Protein AF-A0A3C0JJP0-F1 (afdb_monomer_lite)

Sequence (192 aa):
MSGFEDTEGITHISNHRFAVVEERKRQVVFISITSHTRQIKRGSQESYTLPLGGEKNKGLEGVAWSQQYGLLIAKEDEPEQLYQLSNEQSAKEQASSLLSYAKKRKSLEDVAGLHSLGNGNTLFLSEASRTLLELSKEGQVLSKKLFEWRISEPFKGYDYIEQPEGVTLSADNRLYIVSEPNQLLIFNKPQS

Structure (mmCIF, N/CA/C/O backbone):
data_AF-A0A3C0JJP0-F1
#
_entry.id   AF-A0A3C0JJP0-F1
#
loop_
_atom_site.group_PDB
_atom_site.id
_atom_site.type_symbol
_atom_site.label_atom_id
_atom_site.label_alt_id
_atom_site.label_comp_id
_atom_site.label_asym_id
_atom_site.label_entity_id
_atom_site.label_seq_id
_atom_site.pdbx_PDB_ins_code
_atom_site.Cartn_x
_atom_site.Cartn_y
_atom_site.Cartn_z
_atom_site.occupancy
_atom_site.B_iso_or_equiv
_atom_site.auth_seq_id
_atom_site.auth_comp_id
_atom_site.auth_asym_id
_atom_site.auth_atom_id
_atom_site.pdbx_PDB_model_num
ATOM 1 N N . MET A 1 1 ? -18.346 -5.461 1.834 1.00 89.50 1 MET A N 1
ATOM 2 C CA . MET A 1 1 ? -18.354 -4.437 2.912 1.00 89.50 1 MET A CA 1
ATOM 3 C C . MET A 1 1 ? -19.610 -3.585 2.755 1.00 89.50 1 MET A C 1
ATOM 5 O O . MET A 1 1 ? -20.204 -3.643 1.688 1.00 89.50 1 MET A O 1
ATOM 9 N N . SER A 1 2 ? -20.079 -2.865 3.780 1.00 94.38 2 SER A N 1
ATOM 10 C CA . SER A 1 2 ? -21.282 -2.017 3.651 1.00 94.38 2 SER A CA 1
ATOM 11 C C . SER A 1 2 ? -21.140 -0.682 4.377 1.00 94.38 2 SER A C 1
ATOM 13 O O . SER A 1 2 ? -20.735 -0.661 5.545 1.00 94.38 2 SER A O 1
ATOM 15 N N . GLY A 1 3 ? -21.542 0.398 3.703 1.00 94.00 3 GLY A N 1
ATOM 16 C CA . GLY A 1 3 ? -21.487 1.772 4.212 1.00 94.00 3 GLY A CA 1
ATOM 17 C C . GLY A 1 3 ? -20.118 2.446 4.091 1.00 94.00 3 GLY A C 1
ATOM 18 O O . GLY A 1 3 ? -19.967 3.543 4.612 1.00 94.00 3 GLY A O 1
ATOM 19 N N . PHE A 1 4 ? -19.143 1.778 3.465 1.00 95.00 4 PHE A N 1
ATOM 20 C CA . PHE A 1 4 ? -17.885 2.389 3.031 1.00 95.00 4 PHE A CA 1
ATOM 21 C C . PHE A 1 4 ? -18.125 3.193 1.751 1.00 95.00 4 PHE A C 1
ATOM 23 O O . PHE A 1 4 ? -19.078 2.906 1.024 1.00 95.00 4 PHE A O 1
ATOM 30 N N . GLU A 1 5 ? -17.268 4.169 1.494 1.00 92.38 5 GLU A N 1
ATOM 31 C CA . GLU A 1 5 ? -17.341 5.067 0.343 1.00 92.38 5 GLU A CA 1
ATOM 32 C C . GLU A 1 5 ? -15.952 5.205 -0.279 1.00 92.38 5 GLU A C 1
ATOM 34 O O . GLU A 1 5 ? -15.019 5.517 0.456 1.00 92.38 5 GLU A O 1
ATOM 39 N N . ASP A 1 6 ? -15.843 4.974 -1.591 1.00 91.88 6 ASP A N 1
ATOM 40 C CA . ASP A 1 6 ? -14.610 5.156 -2.380 1.00 91.88 6 ASP A CA 1
ATOM 41 C C . ASP A 1 6 ? -13.381 4.506 -1.729 1.00 91.88 6 ASP A C 1
ATOM 43 O O . ASP A 1 6 ? -12.490 5.169 -1.201 1.00 91.88 6 ASP A O 1
ATOM 47 N N . THR A 1 7 ? -13.412 3.178 -1.603 1.00 94.12 7 THR A N 1
ATOM 48 C CA . THR A 1 7 ? -12.314 2.441 -0.971 1.00 94.12 7 THR A CA 1
ATOM 49 C C . THR A 1 7 ? -11.288 2.005 -2.000 1.00 94.12 7 THR A C 1
ATOM 51 O O . THR A 1 7 ? -11.602 1.104 -2.773 1.00 94.12 7 THR A O 1
ATOM 54 N N . GLU A 1 8 ? -10.069 2.530 -1.893 1.00 91.38 8 GLU A N 1
ATOM 55 C CA . GLU A 1 8 ? -8.987 2.259 -2.853 1.00 91.38 8 GLU A CA 1
ATOM 56 C C . GLU A 1 8 ? -7.967 1.249 -2.307 1.00 91.38 8 GLU A C 1
ATOM 58 O O . GLU A 1 8 ? -7.802 0.140 -2.810 1.00 91.38 8 GLU A O 1
ATOM 63 N N . GLY A 1 9 ? -7.322 1.577 -1.187 1.00 93.25 9 GLY A N 1
ATOM 64 C CA . GLY A 1 9 ? -6.243 0.773 -0.615 1.00 93.25 9 GLY A CA 1
ATOM 65 C C . GLY A 1 9 ? -6.631 -0.034 0.627 1.00 93.25 9 GLY A C 1
ATOM 66 O O . GLY A 1 9 ? -7.386 0.424 1.489 1.00 93.25 9 GLY A O 1
ATOM 67 N N . ILE A 1 10 ? -6.018 -1.213 0.786 1.00 96.50 10 ILE A N 1
ATOM 68 C CA . ILE A 1 10 ? -6.048 -2.024 2.014 1.00 96.50 10 ILE A CA 1
ATOM 69 C C . ILE A 1 10 ? -4.647 -2.534 2.377 1.00 96.50 10 ILE A C 1
ATOM 71 O O . ILE A 1 10 ? -3.916 -3.030 1.527 1.00 96.50 10 ILE A O 1
ATOM 75 N N . THR A 1 11 ? -4.288 -2.494 3.663 1.00 96.62 11 THR A N 1
ATOM 76 C CA . THR A 1 11 ? -3.061 -3.121 4.180 1.00 96.62 11 THR A CA 1
ATOM 77 C C . THR A 1 11 ? -3.336 -3.968 5.414 1.00 96.62 11 THR A C 1
ATOM 79 O O . THR A 1 11 ? -4.155 -3.623 6.270 1.00 96.62 11 THR A O 1
ATOM 82 N N . HIS A 1 12 ? -2.607 -5.076 5.542 1.00 96.12 12 HIS A N 1
ATOM 83 C CA . HIS A 1 12 ? -2.530 -5.840 6.786 1.00 96.12 12 HIS A CA 1
ATOM 84 C C . HIS A 1 12 ? -1.620 -5.122 7.784 1.00 96.12 12 HIS A C 1
ATOM 86 O O . HIS A 1 12 ? -0.575 -4.613 7.392 1.00 96.12 12 HIS A O 1
ATOM 92 N N . ILE A 1 13 ? -2.023 -5.072 9.055 1.00 94.50 13 ILE A N 1
ATOM 93 C CA . ILE A 1 13 ? -1.236 -4.468 10.141 1.00 94.50 13 ILE A CA 1
ATOM 94 C C . ILE A 1 13 ? -0.624 -5.579 10.994 1.00 94.50 13 ILE A C 1
ATOM 96 O O . ILE A 1 13 ? 0.592 -5.721 11.104 1.00 94.50 13 ILE A O 1
ATOM 100 N N . SER A 1 14 ? -1.482 -6.376 11.630 1.00 93.81 14 SER A N 1
ATOM 101 C CA . SER A 1 14 ? -1.089 -7.522 12.451 1.00 93.81 14 SER A CA 1
ATOM 102 C C . SER A 1 14 ? -2.304 -8.394 12.755 1.00 93.81 14 SER A C 1
ATOM 104 O O . SER A 1 14 ? -3.427 -7.897 12.814 1.00 93.81 14 SER A O 1
ATOM 106 N N . ASN A 1 15 ? -2.102 -9.695 12.987 1.00 95.19 15 ASN A N 1
ATOM 107 C CA . ASN A 1 15 ? -3.176 -10.635 13.335 1.00 95.19 15 ASN A CA 1
ATOM 108 C C . ASN A 1 15 ? -4.377 -10.521 12.374 1.00 95.19 15 ASN A C 1
ATOM 110 O O . ASN A 1 15 ? -4.233 -10.719 11.171 1.00 95.19 15 ASN A O 1
ATOM 114 N N . HIS A 1 16 ? -5.548 -10.170 12.902 1.00 96.88 16 HIS A N 1
ATOM 115 C CA . HIS A 1 16 ? -6.785 -9.961 12.156 1.00 96.88 16 HIS A CA 1
ATOM 116 C C . HIS A 1 16 ? -7.031 -8.496 11.783 1.00 96.88 16 HIS A C 1
ATOM 118 O O . HIS A 1 16 ? -8.109 -8.188 11.293 1.00 96.88 16 HIS A O 1
ATOM 124 N N . ARG A 1 17 ? -6.088 -7.585 12.043 1.00 95.81 17 ARG A N 1
ATOM 125 C CA . ARG A 1 17 ? -6.265 -6.137 11.906 1.00 95.81 17 ARG A CA 1
ATOM 126 C C . ARG A 1 17 ? -5.715 -5.628 10.575 1.00 95.81 17 ARG A C 1
ATOM 128 O O . ARG A 1 17 ? -4.593 -5.956 10.184 1.00 95.81 17 ARG A O 1
ATOM 135 N N . PHE A 1 18 ? -6.519 -4.808 9.910 1.00 97.31 18 PHE A N 1
ATOM 136 C CA . PHE A 1 18 ? -6.234 -4.196 8.615 1.00 97.31 18 PHE A CA 1
ATOM 137 C C . PHE A 1 18 ? -6.608 -2.712 8.652 1.00 97.31 18 PHE A C 1
ATOM 139 O O . PHE A 1 18 ? -7.451 -2.304 9.454 1.00 97.31 18 PHE A O 1
ATOM 146 N N . ALA A 1 19 ? -6.015 -1.930 7.758 1.00 95.81 19 ALA A N 1
ATOM 147 C CA . ALA A 1 19 ? -6.419 -0.559 7.464 1.00 95.81 19 ALA A CA 1
ATOM 148 C C . ALA A 1 19 ? -6.919 -0.472 6.022 1.00 95.81 19 ALA A C 1
ATOM 150 O O . ALA A 1 19 ? -6.308 -1.059 5.133 1.00 95.81 19 ALA A O 1
ATOM 151 N N . VAL A 1 20 ? -8.009 0.260 5.816 1.00 96.06 20 VAL A N 1
ATOM 152 C CA . VAL A 1 20 ? -8.594 0.583 4.509 1.00 96.06 20 VAL A CA 1
ATOM 153 C C . VAL A 1 20 ? -8.646 2.097 4.368 1.00 96.06 20 VAL A C 1
ATOM 155 O O . VAL A 1 20 ? -8.987 2.765 5.344 1.00 96.06 20 VAL A O 1
ATOM 158 N N . VAL A 1 21 ? -8.332 2.648 3.201 1.00 93.62 21 VAL A N 1
ATOM 159 C CA . VAL A 1 21 ? -8.521 4.084 2.933 1.00 93.62 21 VAL A CA 1
ATOM 160 C C . VAL A 1 21 ? -9.870 4.343 2.265 1.00 93.62 21 VAL A C 1
ATOM 162 O O . VAL A 1 21 ? -10.331 3.532 1.473 1.00 93.62 21 VAL A O 1
ATOM 165 N N . GLU A 1 22 ? -10.514 5.451 2.630 1.00 93.25 22 GLU A N 1
ATOM 166 C CA . GLU A 1 22 ? -11.662 6.031 1.924 1.00 93.25 22 GLU A CA 1
ATOM 167 C C . GLU A 1 22 ? -11.201 7.344 1.267 1.00 93.25 22 GLU A C 1
ATOM 169 O O . GLU A 1 22 ? -10.891 8.312 1.980 1.00 93.25 22 GLU A O 1
ATOM 174 N N . GLU A 1 23 ? -11.154 7.369 -0.067 1.00 89.94 23 GLU A N 1
ATOM 175 C CA . GLU A 1 23 ? -10.512 8.382 -0.919 1.00 89.94 23 GLU A CA 1
ATOM 176 C C . GLU A 1 23 ? -11.059 9.787 -0.611 1.00 89.94 23 GLU A C 1
ATOM 178 O O . GLU A 1 23 ? -10.368 10.657 -0.063 1.00 89.94 23 GLU A O 1
ATOM 183 N N . ARG A 1 24 ? -12.368 9.970 -0.835 1.00 85.12 24 ARG A N 1
ATOM 184 C CA . ARG A 1 24 ? -13.090 11.253 -0.701 1.00 85.12 24 ARG A CA 1
ATOM 185 C C . ARG A 1 24 ? -13.221 11.721 0.735 1.00 85.12 24 ARG A C 1
ATOM 187 O O . ARG A 1 24 ? -13.226 12.924 1.010 1.00 85.12 24 ARG A O 1
ATOM 194 N N . LYS A 1 25 ? -13.332 10.774 1.669 1.00 88.25 25 LYS A N 1
ATOM 195 C CA . LYS A 1 25 ? -13.405 11.072 3.105 1.00 88.25 25 LYS A CA 1
ATOM 196 C C . LYS A 1 25 ? -12.042 11.396 3.697 1.00 88.25 25 LYS A C 1
ATOM 198 O O . LYS A 1 25 ? -11.996 11.947 4.797 1.00 88.25 25 LYS A O 1
ATOM 203 N N . ARG A 1 26 ? -10.953 11.078 2.986 1.00 87.88 26 ARG A N 1
ATOM 204 C CA . ARG A 1 26 ? -9.568 11.174 3.463 1.00 87.88 26 ARG A CA 1
ATOM 205 C C . ARG A 1 26 ? -9.397 10.511 4.823 1.00 87.88 26 ARG A C 1
ATOM 207 O O . ARG A 1 26 ? -8.820 11.076 5.758 1.00 87.88 26 ARG A O 1
ATOM 214 N N . GLN A 1 27 ? -9.971 9.320 4.936 1.00 89.38 27 GLN A N 1
ATOM 215 C CA . GLN A 1 27 ? -10.010 8.559 6.171 1.00 89.38 27 GLN A CA 1
ATOM 216 C C . GLN A 1 27 ? -9.283 7.237 6.014 1.00 89.38 27 GLN A C 1
ATOM 218 O O . GLN A 1 27 ? -9.411 6.566 4.999 1.00 89.38 27 GLN A O 1
ATOM 223 N N . VAL A 1 28 ? -8.580 6.841 7.067 1.00 92.19 28 VAL A N 1
ATOM 224 C CA . VAL A 1 28 ? -8.176 5.454 7.270 1.00 92.19 28 VAL A CA 1
ATOM 225 C C . VAL A 1 28 ? -9.171 4.818 8.222 1.00 92.19 28 VAL A C 1
ATOM 227 O O . VAL A 1 28 ? -9.438 5.351 9.297 1.00 92.19 28 VAL A O 1
ATOM 230 N N . VAL A 1 29 ? -9.707 3.670 7.839 1.00 94.75 29 VAL A N 1
ATOM 231 C CA . VAL A 1 29 ? -10.647 2.869 8.613 1.00 94.75 29 VAL A CA 1
ATOM 232 C C . VAL A 1 29 ? -9.951 1.591 9.048 1.00 94.75 29 VAL A C 1
ATOM 234 O O . VAL A 1 29 ? -9.468 0.820 8.218 1.00 94.75 29 VAL A O 1
ATOM 237 N N . PHE A 1 30 ? -9.923 1.341 10.350 1.00 95.25 30 PHE A N 1
ATOM 238 C CA . PHE A 1 30 ? -9.351 0.127 10.914 1.00 95.25 30 PHE A CA 1
ATOM 239 C C . PHE A 1 30 ? -10.428 -0.942 11.029 1.00 95.25 30 PHE A C 1
ATOM 241 O O . PHE A 1 30 ? -11.486 -0.718 11.616 1.00 95.25 30 PHE A O 1
ATOM 248 N N . ILE A 1 31 ? -10.152 -2.117 10.472 1.00 96.69 31 ILE A N 1
ATOM 249 C CA . ILE A 1 31 ? -11.099 -3.230 10.416 1.00 96.69 31 ILE A CA 1
ATOM 250 C C . ILE A 1 31 ? -10.473 -4.507 10.962 1.00 96.69 31 ILE A C 1
ATOM 252 O O . ILE A 1 31 ? -9.254 -4.686 10.951 1.00 96.69 31 ILE A O 1
ATOM 256 N N . SER A 1 32 ? -11.330 -5.421 11.420 1.00 96.88 32 SER A N 1
ATOM 257 C CA . SER A 1 32 ? -10.931 -6.769 11.824 1.00 96.88 32 SER A CA 1
ATOM 258 C C . SER A 1 32 ? -11.520 -7.833 10.896 1.00 96.88 32 SER A C 1
ATOM 260 O O . SER A 1 32 ? -12.740 -7.927 10.736 1.00 96.88 32 SER A O 1
ATOM 262 N N . ILE A 1 33 ? -10.660 -8.663 10.307 1.00 97.00 33 ILE A N 1
ATOM 263 C CA . ILE A 1 33 ? -11.025 -9.775 9.426 1.00 97.00 33 ILE A CA 1
ATOM 264 C C . ILE A 1 33 ? -10.520 -11.086 10.032 1.00 97.00 33 ILE A C 1
ATOM 266 O O . ILE A 1 33 ? -9.320 -11.329 10.153 1.00 97.00 33 ILE A O 1
ATOM 270 N N . THR A 1 34 ? -11.465 -11.949 10.395 1.00 97.00 34 THR A N 1
ATOM 271 C CA . THR A 1 34 ? -11.231 -13.315 10.878 1.00 97.00 34 THR A CA 1
ATOM 272 C C . THR A 1 34 ? -11.810 -14.319 9.880 1.00 97.00 34 THR A C 1
ATOM 274 O O . THR A 1 34 ? -12.579 -13.949 8.991 1.00 97.00 34 THR A O 1
ATOM 277 N N . SER A 1 35 ? -11.544 -15.613 10.069 1.00 96.75 35 SER A N 1
ATOM 278 C CA . SER A 1 35 ? -12.188 -16.690 9.293 1.00 96.75 35 SER A CA 1
ATOM 279 C C . SER A 1 35 ? -13.724 -16.718 9.420 1.00 96.75 35 SER A C 1
ATOM 281 O O . SER A 1 35 ? -14.426 -17.259 8.558 1.00 96.75 35 SER A O 1
ATOM 283 N N . HIS A 1 36 ? -14.271 -16.104 10.471 1.00 97.19 36 HIS A N 1
ATOM 284 C CA . HIS A 1 36 ? -15.709 -16.007 10.723 1.00 97.19 36 HIS A CA 1
ATOM 285 C C . HIS A 1 36 ? -16.323 -14.706 10.194 1.00 97.19 36 HIS A C 1
ATOM 287 O O . HIS A 1 36 ? -17.545 -14.559 10.214 1.00 97.19 36 HIS A O 1
ATOM 293 N N . THR A 1 37 ? -15.517 -13.764 9.694 1.00 96.94 37 THR A N 1
ATOM 294 C CA . THR A 1 37 ? -16.037 -12.513 9.137 1.00 96.94 37 THR A CA 1
ATOM 295 C C . THR A 1 37 ? -16.878 -12.821 7.896 1.00 96.94 37 THR A C 1
ATOM 297 O O . THR A 1 37 ? -16.447 -13.516 6.978 1.00 96.94 37 THR A O 1
ATOM 300 N N . ARG A 1 38 ? -18.122 -12.336 7.889 1.00 96.38 38 ARG A N 1
ATOM 301 C CA . ARG A 1 38 ? -19.048 -12.419 6.741 1.00 96.38 38 ARG A CA 1
ATOM 302 C C . ARG A 1 38 ? -19.422 -11.046 6.199 1.00 96.38 38 ARG A C 1
ATOM 304 O O . ARG A 1 38 ? -19.722 -10.902 5.022 1.00 96.38 38 ARG A O 1
ATOM 311 N N . GLN A 1 39 ? -19.384 -10.031 7.056 1.00 95.88 39 GLN A N 1
ATOM 312 C CA . GLN A 1 39 ? -19.677 -8.652 6.705 1.00 95.88 39 GLN A CA 1
ATOM 313 C C . GLN A 1 39 ? -18.872 -7.719 7.606 1.00 95.88 39 GLN A C 1
ATOM 315 O O . GLN A 1 39 ? -18.659 -8.009 8.780 1.00 95.88 39 GLN A O 1
ATOM 320 N N . ILE A 1 40 ? -18.482 -6.574 7.051 1.00 96.56 40 ILE A N 1
ATOM 321 C CA . ILE A 1 40 ? -17.877 -5.459 7.779 1.00 96.56 40 ILE A CA 1
ATOM 322 C C . ILE A 1 40 ? -18.771 -4.243 7.548 1.00 96.56 40 ILE A C 1
ATOM 324 O O . ILE A 1 40 ? -19.028 -3.873 6.396 1.00 96.56 40 ILE A O 1
ATOM 328 N N . LYS A 1 41 ? -19.280 -3.660 8.637 1.00 96.25 41 LYS A N 1
ATOM 329 C CA . LYS A 1 41 ? -20.144 -2.474 8.624 1.00 96.25 41 LYS A CA 1
ATOM 330 C C . LYS A 1 41 ? -19.322 -1.247 8.994 1.00 96.25 41 LYS A C 1
ATOM 332 O O . LYS A 1 41 ? -18.725 -1.234 10.067 1.00 96.25 41 LYS A O 1
ATOM 337 N N . ARG A 1 42 ? -19.325 -0.221 8.139 1.00 94.94 42 ARG A N 1
ATOM 338 C CA . ARG A 1 42 ? -18.499 0.987 8.297 1.00 94.94 42 ARG A CA 1
ATOM 339 C C . ARG A 1 42 ? -18.749 1.758 9.596 1.00 94.94 42 ARG A C 1
ATOM 341 O O . ARG A 1 42 ? -17.797 2.199 10.230 1.00 94.94 42 ARG A O 1
ATOM 348 N N . GLY A 1 43 ? -20.014 1.904 9.998 1.00 92.31 43 GLY A N 1
ATOM 349 C CA . GLY A 1 43 ? -20.411 2.726 11.152 1.00 92.31 43 GLY A CA 1
ATOM 350 C C . GLY A 1 43 ? -19.960 2.202 12.521 1.00 92.31 43 GLY A C 1
ATOM 351 O O . GLY A 1 43 ? -20.088 2.917 13.505 1.00 92.31 43 GLY A O 1
ATOM 352 N N . SER A 1 44 ? -19.440 0.974 12.596 1.00 91.06 44 SER A N 1
ATOM 353 C CA . SER A 1 44 ? -18.905 0.382 13.829 1.00 91.06 44 SER A CA 1
ATOM 354 C C . SER A 1 44 ? -17.377 0.281 13.835 1.00 91.06 44 SER A C 1
ATOM 356 O O . SER A 1 44 ? -16.832 -0.418 14.685 1.00 91.06 44 SER A O 1
ATOM 358 N N . GLN A 1 45 ? -16.697 0.875 12.851 1.00 94.25 45 GLN A N 1
ATOM 359 C CA . GLN A 1 45 ? -15.242 0.814 12.730 1.00 94.25 45 GLN A CA 1
ATOM 360 C C . GLN A 1 45 ? -14.607 2.098 13.251 1.00 94.25 45 GLN A C 1
ATOM 362 O O . GLN A 1 45 ? -15.132 3.193 13.042 1.00 94.25 45 GLN A O 1
ATOM 367 N N . GLU A 1 46 ? -13.451 1.947 13.889 1.00 92.25 46 GLU A N 1
ATOM 368 C CA . GLU A 1 46 ? -12.577 3.067 14.207 1.00 92.25 46 GLU A CA 1
ATOM 369 C C . GLU A 1 46 ? -12.047 3.666 12.902 1.00 92.25 46 GLU A C 1
ATOM 371 O O . GLU A 1 46 ? -11.620 2.944 11.999 1.00 92.25 46 GLU A O 1
ATOM 376 N N . SER A 1 47 ? -12.082 4.990 12.787 1.00 90.50 47 SER A N 1
ATOM 377 C CA . SER A 1 47 ? -11.525 5.680 11.632 1.00 90.50 47 SER A CA 1
ATOM 378 C C . SER A 1 47 ? -10.821 6.954 12.041 1.00 90.50 47 SER A C 1
ATOM 380 O O . SER A 1 47 ? -11.274 7.666 12.937 1.00 90.50 47 SER A O 1
ATOM 382 N N . TYR A 1 48 ? -9.761 7.270 11.318 1.00 86.56 48 TYR A N 1
ATOM 383 C CA . TYR A 1 48 ? -8.990 8.480 11.485 1.00 86.56 48 TYR A CA 1
ATOM 384 C C . TYR A 1 48 ? -9.063 9.319 10.212 1.00 86.56 48 TYR A C 1
ATOM 386 O O . TYR A 1 48 ? -8.785 8.819 9.127 1.00 86.56 48 TYR A O 1
ATOM 394 N N . THR A 1 49 ? -9.444 10.590 10.349 1.00 85.31 49 THR A N 1
ATOM 395 C CA . THR A 1 49 ? -9.432 11.551 9.235 1.00 85.31 49 THR A CA 1
ATOM 396 C C . THR A 1 49 ? -8.083 12.235 9.206 1.00 85.31 49 THR A C 1
ATOM 398 O O . THR A 1 49 ? -7.697 12.849 10.202 1.00 85.31 49 THR A O 1
ATOM 401 N N . LEU A 1 50 ? -7.384 12.163 8.078 1.00 78.06 50 LEU A N 1
ATOM 402 C CA . LEU A 1 50 ? -6.123 12.869 7.935 1.00 78.06 50 LEU A CA 1
ATOM 403 C C . LEU A 1 50 ? -6.412 14.374 7.761 1.00 78.06 50 LEU A C 1
ATOM 405 O O . LEU A 1 50 ? -7.271 14.737 6.949 1.00 78.06 50 LEU A O 1
ATOM 409 N N . PRO A 1 51 ? -5.712 15.273 8.481 1.00 74.19 51 PRO A N 1
ATOM 410 C CA . PRO A 1 51 ? -5.884 16.721 8.371 1.00 74.19 51 PRO A CA 1
ATOM 411 C C . PRO A 1 51 ? -5.214 17.256 7.092 1.00 74.19 51 PRO A C 1
ATOM 413 O O . PRO A 1 51 ? -4.310 18.086 7.148 1.00 74.19 51 PRO A O 1
ATOM 416 N N . LEU A 1 52 ? -5.620 16.741 5.930 1.00 70.81 52 LEU A N 1
ATOM 417 C CA . LEU A 1 52 ? -5.024 17.077 4.638 1.00 70.81 52 LEU A CA 1
ATOM 418 C C . LEU A 1 52 ? -5.771 18.238 3.980 1.00 70.81 52 LEU A C 1
ATOM 420 O O . LEU A 1 52 ? -7.006 18.273 3.970 1.00 70.81 52 LEU A O 1
ATOM 424 N N . GLY A 1 53 ? -5.000 19.169 3.414 1.00 63.56 53 GLY A N 1
ATOM 425 C CA . GLY A 1 53 ? -5.483 20.150 2.443 1.00 63.56 53 GLY A CA 1
ATOM 426 C C . GLY A 1 53 ? -5.511 19.577 1.020 1.00 63.56 53 GLY A C 1
ATOM 427 O O . GLY A 1 53 ? -5.369 18.371 0.826 1.00 63.56 53 GLY A O 1
ATOM 428 N N . GLY A 1 54 ? -5.673 20.453 0.027 1.00 64.94 54 GLY A N 1
ATOM 429 C CA . GLY A 1 54 ? -5.664 20.087 -1.394 1.00 64.94 54 GLY A CA 1
ATOM 430 C C . GLY A 1 54 ? -7.057 19.962 -2.011 1.00 64.94 54 GLY A C 1
ATOM 431 O O . GLY A 1 54 ? -8.078 20.241 -1.370 1.00 64.94 54 GLY A O 1
ATOM 432 N N . GLU A 1 55 ? -7.093 19.595 -3.290 1.00 64.25 55 GLU A N 1
ATOM 433 C CA . GLU A 1 55 ? -8.341 19.471 -4.038 1.00 64.25 55 GLU A CA 1
ATOM 434 C C . GLU A 1 55 ? -9.226 18.360 -3.471 1.00 64.25 55 GLU A C 1
ATOM 436 O O . GLU A 1 55 ? -8.761 17.276 -3.128 1.00 64.25 55 GLU A O 1
ATOM 441 N N . LYS A 1 56 ? -10.539 18.611 -3.399 1.00 61.59 56 LYS A N 1
ATOM 442 C CA . LYS A 1 56 ? -11.511 17.599 -2.950 1.00 61.59 56 LYS A CA 1
ATOM 443 C C . LYS A 1 56 ? -11.575 16.383 -3.874 1.00 61.59 56 LYS A C 1
ATOM 445 O O . LYS A 1 56 ? -12.116 15.362 -3.460 1.00 61.59 56 LYS A O 1
ATOM 450 N N . ASN A 1 57 ? -11.069 16.522 -5.099 1.00 63.16 57 ASN A N 1
ATOM 451 C CA . ASN A 1 57 ? -11.186 15.500 -6.119 1.00 63.16 57 ASN A CA 1
ATOM 452 C C . ASN A 1 57 ? -10.006 14.529 -6.180 1.00 63.16 57 ASN A C 1
ATOM 454 O O . ASN A 1 57 ? -10.140 13.542 -6.891 1.00 63.16 57 ASN A O 1
ATOM 458 N N . LYS A 1 58 ? -8.917 14.803 -5.449 1.00 71.69 58 LYS A N 1
ATOM 459 C CA . LYS A 1 58 ? -7.760 13.915 -5.352 1.00 71.69 58 LYS A CA 1
ATOM 460 C C . LYS A 1 58 ? -7.574 13.454 -3.907 1.00 71.69 58 LYS A C 1
ATOM 462 O O . LYS A 1 58 ? -7.289 14.279 -3.019 1.00 71.69 58 LYS A O 1
ATOM 467 N N . GLY A 1 59 ? -7.829 12.177 -3.657 1.00 80.62 59 GLY A N 1
ATOM 468 C CA . GLY A 1 59 ? -7.925 11.607 -2.325 1.00 80.62 59 GLY A CA 1
ATOM 469 C C . GLY A 1 59 ? -6.764 10.685 -1.966 1.00 80.62 59 GLY A C 1
ATOM 470 O O . GLY A 1 59 ? -5.612 10.912 -2.335 1.00 80.62 59 GLY A O 1
ATOM 471 N N . LEU A 1 60 ? -7.060 9.745 -1.072 1.00 87.69 60 LEU A N 1
ATOM 472 C CA . LEU A 1 60 ? -6.118 8.732 -0.612 1.00 87.69 60 LEU A CA 1
ATOM 473 C C . LEU A 1 60 ? -6.208 7.502 -1.508 1.00 87.69 60 LEU A C 1
ATOM 475 O O . LEU A 1 60 ? -7.255 6.865 -1.522 1.00 87.69 60 LEU A O 1
ATOM 479 N N . GLU A 1 61 ? -5.086 7.119 -2.103 1.00 86.19 61 GLU A N 1
ATOM 480 C CA . GLU A 1 61 ? -5.033 5.996 -3.046 1.00 86.19 61 GLU A CA 1
ATOM 481 C C . GLU A 1 61 ? -4.353 4.780 -2.407 1.00 86.19 61 GLU A C 1
ATOM 483 O O . GLU A 1 61 ? -4.912 3.698 -2.236 1.00 86.19 61 GLU A O 1
ATOM 488 N N . GLY A 1 62 ? -3.113 4.978 -1.955 1.00 89.56 62 GLY A N 1
ATOM 489 C CA . GLY A 1 62 ? -2.258 3.903 -1.470 1.00 89.56 62 GLY A CA 1
ATOM 490 C C . GLY A 1 62 ? -2.184 3.839 0.049 1.00 89.56 62 GLY A C 1
ATOM 491 O O . GLY A 1 62 ? -2.059 4.859 0.728 1.00 89.56 62 GLY A O 1
ATOM 492 N N . VAL A 1 63 ? -2.139 2.626 0.600 1.00 93.75 63 VAL A N 1
ATOM 493 C CA . VAL A 1 63 ? -1.835 2.398 2.018 1.00 93.75 63 VAL A CA 1
ATOM 494 C C . VAL A 1 63 ? -0.912 1.199 2.192 1.00 93.75 63 VAL A C 1
ATOM 496 O O . VAL A 1 63 ? -1.094 0.164 1.559 1.00 93.75 63 VAL A O 1
ATOM 499 N N . ALA A 1 64 ? 0.076 1.324 3.074 1.00 95.06 64 ALA A N 1
ATOM 500 C CA . ALA A 1 64 ? 0.969 0.237 3.452 1.00 95.06 64 ALA A CA 1
ATOM 501 C C . ALA A 1 64 ? 1.280 0.280 4.949 1.00 95.06 64 ALA A C 1
ATOM 503 O O . ALA A 1 64 ? 1.342 1.345 5.560 1.00 95.06 64 ALA A O 1
ATOM 504 N N . TRP A 1 65 ? 1.512 -0.882 5.549 1.00 94.06 65 TRP A N 1
ATOM 505 C CA . TRP A 1 65 ? 1.993 -0.983 6.921 1.00 94.06 65 TRP A CA 1
ATOM 506 C C . TRP A 1 65 ? 3.499 -1.225 6.952 1.00 94.06 65 TRP A C 1
ATOM 508 O O . TRP A 1 65 ? 4.004 -2.153 6.323 1.00 94.06 65 TRP A O 1
ATOM 518 N N . SER A 1 66 ? 4.206 -0.416 7.735 1.00 90.44 66 SER A N 1
ATOM 519 C CA . SER A 1 66 ? 5.614 -0.590 8.056 1.00 90.44 66 SER A CA 1
ATOM 520 C C . SER A 1 66 ? 5.774 -0.878 9.543 1.00 90.44 66 SER A C 1
ATOM 522 O O . SER A 1 66 ? 5.299 -0.119 10.383 1.00 90.44 66 SER A O 1
ATOM 524 N N . GLN A 1 67 ? 6.533 -1.916 9.893 1.00 87.06 67 GLN A N 1
ATOM 525 C CA . GLN A 1 67 ? 6.890 -2.163 11.296 1.00 87.06 67 GLN A CA 1
ATOM 526 C C . GLN A 1 67 ? 7.749 -1.039 11.891 1.00 87.06 67 GLN A C 1
ATOM 528 O O . GLN A 1 67 ? 7.727 -0.827 13.100 1.00 87.06 67 GLN A O 1
ATOM 533 N N . GLN A 1 68 ? 8.513 -0.331 11.053 1.00 84.81 68 GLN A N 1
ATOM 534 C CA . GLN A 1 68 ? 9.405 0.736 11.497 1.00 84.81 68 GLN A CA 1
ATOM 535 C C . GLN A 1 68 ? 8.682 2.084 11.608 1.00 84.81 68 GLN A C 1
ATOM 537 O O . GLN A 1 68 ? 9.004 2.883 12.485 1.00 84.81 68 GLN A O 1
ATOM 542 N N . TYR A 1 69 ? 7.731 2.340 10.709 1.00 82.38 69 TYR A N 1
ATOM 543 C CA . TYR A 1 69 ? 7.156 3.673 10.517 1.00 82.38 69 TYR A CA 1
ATOM 544 C C . TYR A 1 69 ? 5.664 3.768 10.841 1.00 82.38 69 TYR A C 1
ATOM 546 O O . TYR A 1 69 ? 5.143 4.879 10.931 1.00 82.38 69 TYR A O 1
ATOM 554 N N . GLY A 1 70 ? 4.981 2.644 11.047 1.00 88.25 70 GLY A N 1
ATOM 555 C CA . GLY A 1 70 ? 3.529 2.599 11.160 1.00 88.25 70 GLY A CA 1
ATOM 556 C C . GLY A 1 70 ? 2.856 2.622 9.787 1.00 88.25 70 GLY A C 1
ATOM 557 O O . GLY A 1 70 ? 3.367 2.045 8.824 1.00 88.25 70 GLY A O 1
ATOM 558 N N . LEU A 1 71 ? 1.695 3.269 9.684 1.00 90.19 71 LEU A N 1
ATOM 559 C CA . LEU A 1 71 ? 0.970 3.371 8.418 1.00 90.19 71 LEU A CA 1
ATOM 560 C C . LEU A 1 71 ? 1.626 4.398 7.495 1.00 90.19 71 LEU A C 1
ATOM 562 O O . LEU A 1 71 ? 1.865 5.536 7.888 1.00 90.19 71 LEU A O 1
ATOM 566 N N . LEU A 1 72 ? 1.854 3.994 6.254 1.00 89.75 72 LEU A N 1
ATOM 567 C CA . LEU A 1 72 ? 2.239 4.840 5.134 1.00 89.75 72 LEU A CA 1
ATOM 568 C C . LEU A 1 72 ? 1.015 5.028 4.242 1.00 89.75 72 LEU A C 1
ATOM 570 O O . LEU A 1 72 ? 0.345 4.048 3.920 1.00 89.75 72 LEU A O 1
ATOM 574 N N . ILE A 1 73 ? 0.705 6.265 3.870 1.00 88.44 73 ILE A N 1
ATOM 575 C CA . ILE A 1 73 ? -0.512 6.612 3.129 1.00 88.44 73 ILE A CA 1
ATOM 576 C C . ILE A 1 73 ? -0.142 7.555 1.995 1.00 88.44 73 ILE A C 1
ATOM 578 O O . ILE A 1 73 ? 0.423 8.620 2.242 1.00 88.44 73 ILE A O 1
ATOM 582 N N . ALA A 1 74 ? -0.463 7.182 0.765 1.00 86.69 74 ALA A N 1
ATOM 583 C CA . ALA A 1 74 ? -0.303 8.042 -0.392 1.00 86.69 74 ALA A CA 1
ATOM 584 C C . ALA A 1 74 ? -1.577 8.840 -0.651 1.00 86.69 74 ALA A C 1
ATOM 586 O O . ALA A 1 74 ? -2.685 8.312 -0.565 1.00 86.69 74 ALA A O 1
ATOM 587 N N . LYS A 1 75 ? -1.391 10.110 -0.992 1.00 81.56 75 LYS A N 1
ATOM 588 C CA . LYS A 1 75 ? -2.429 10.985 -1.517 1.00 81.56 75 LYS A CA 1
ATOM 589 C C . LYS A 1 75 ? -2.049 11.368 -2.940 1.00 81.56 75 LYS A C 1
ATOM 591 O O . LYS A 1 75 ? -0.934 11.865 -3.148 1.00 81.56 75 LYS A O 1
ATOM 596 N N . GLU A 1 76 ? -2.977 11.187 -3.872 1.00 77.12 76 GLU A N 1
ATOM 597 C CA . GLU A 1 76 ? -2.854 11.763 -5.203 1.00 77.12 76 GLU A CA 1
ATOM 598 C C . GLU A 1 76 ? -2.935 13.293 -5.054 1.00 77.12 76 GLU A C 1
ATOM 600 O O . GLU A 1 76 ? -3.887 13.875 -4.526 1.00 77.12 76 GLU A O 1
ATOM 605 N N . ASP A 1 77 ? -1.851 13.978 -5.368 1.00 69.88 77 ASP A N 1
ATOM 606 C CA . ASP A 1 77 ? -1.757 15.434 -5.388 1.00 69.88 77 ASP A CA 1
ATOM 607 C C . ASP A 1 77 ? -0.676 15.792 -6.405 1.00 69.88 77 ASP A C 1
ATOM 609 O O . ASP A 1 77 ? 0.074 14.919 -6.829 1.00 69.88 77 ASP A O 1
ATOM 613 N N . GLU A 1 78 ? -0.573 17.056 -6.795 1.00 67.06 78 GLU A N 1
ATOM 614 C CA . GLU A 1 78 ? 0.521 17.514 -7.654 1.00 67.06 78 GLU A CA 1
ATOM 615 C C . GLU A 1 78 ? 1.413 18.486 -6.869 1.00 67.06 78 GLU A C 1
ATOM 617 O O . GLU A 1 78 ? 1.084 19.670 -6.737 1.00 67.06 78 GLU A O 1
ATOM 622 N N . PRO A 1 79 ? 2.556 18.029 -6.321 1.00 68.94 79 PRO A N 1
ATOM 623 C CA . PRO A 1 79 ? 3.134 16.679 -6.410 1.00 68.94 79 PRO A CA 1
ATOM 624 C C . PRO A 1 79 ? 2.550 15.684 -5.393 1.00 68.94 79 PRO A C 1
ATOM 626 O O . PRO A 1 79 ? 2.098 16.096 -4.322 1.00 68.94 79 PRO A O 1
ATOM 629 N N . GLU A 1 80 ? 2.670 14.387 -5.688 1.00 73.44 80 GLU A N 1
ATOM 630 C CA . GLU A 1 80 ? 2.164 13.284 -4.859 1.00 73.44 80 GLU A CA 1
ATOM 631 C C . GLU A 1 80 ? 2.753 13.334 -3.447 1.00 73.44 80 GLU A C 1
ATOM 633 O O . GLU A 1 80 ? 3.929 13.666 -3.232 1.00 73.44 80 GLU A O 1
ATOM 638 N N . GLN A 1 81 ? 1.943 12.957 -2.460 1.00 75.56 81 GLN A N 1
ATOM 639 C CA . GLN A 1 81 ? 2.302 13.098 -1.051 1.00 75.56 81 GLN A CA 1
ATOM 640 C C . GLN A 1 81 ? 2.238 11.743 -0.352 1.00 75.56 81 GLN A C 1
ATOM 642 O O . GLN A 1 81 ? 1.256 11.020 -0.477 1.00 75.56 81 GLN A O 1
ATOM 647 N N . LEU A 1 82 ? 3.278 11.411 0.417 1.00 78.56 82 LEU A N 1
ATOM 648 C CA . LEU A 1 82 ? 3.315 10.219 1.266 1.00 78.56 82 LEU A CA 1
ATOM 649 C C . LEU A 1 82 ? 3.311 10.655 2.721 1.00 78.56 82 LEU A C 1
ATOM 651 O O . LEU A 1 82 ? 4.246 11.308 3.183 1.00 78.56 82 LEU A O 1
ATOM 655 N N . TYR A 1 83 ? 2.279 10.265 3.441 1.00 79.19 83 TYR A N 1
ATOM 656 C CA . TYR A 1 83 ? 2.097 10.535 4.852 1.00 79.19 83 TYR A CA 1
ATOM 657 C C . TYR A 1 83 ? 2.481 9.320 5.681 1.00 79.19 83 TYR A C 1
ATOM 659 O O . TYR A 1 83 ? 2.250 8.181 5.282 1.00 79.19 83 TYR A O 1
ATOM 667 N N . GLN A 1 84 ? 3.027 9.577 6.863 1.00 80.88 84 GLN A N 1
ATOM 668 C CA . GLN A 1 84 ? 3.299 8.560 7.868 1.00 80.88 84 GLN A CA 1
ATOM 669 C C . GLN A 1 84 ? 2.419 8.796 9.096 1.00 80.88 84 GLN A C 1
ATOM 671 O O . GLN A 1 84 ? 2.383 9.911 9.611 1.00 80.88 84 GLN A O 1
ATOM 676 N N . LEU A 1 85 ? 1.770 7.744 9.598 1.00 79.56 85 LEU A N 1
ATOM 677 C CA . LEU A 1 85 ? 1.093 7.717 10.893 1.00 79.56 85 LEU A CA 1
ATOM 678 C C . LEU A 1 85 ? 1.783 6.684 11.789 1.00 79.56 85 LEU A C 1
ATOM 680 O O . LEU A 1 85 ? 1.623 5.474 11.615 1.00 79.56 85 LEU A O 1
ATOM 684 N N . SER A 1 86 ? 2.555 7.182 12.754 1.00 68.94 86 SER A N 1
ATOM 685 C CA . SER A 1 86 ? 3.466 6.387 13.585 1.00 68.94 86 SER A CA 1
ATOM 686 C C . SER A 1 86 ? 2.781 5.456 14.586 1.00 68.94 86 SER A C 1
ATOM 688 O O . SER A 1 86 ? 3.422 4.511 15.026 1.00 68.94 86 SER A O 1
ATOM 690 N N . ASN A 1 87 ? 1.504 5.680 14.926 1.00 62.22 87 ASN A N 1
ATOM 691 C CA . ASN A 1 87 ? 0.688 4.803 15.775 1.00 62.22 87 ASN A CA 1
ATOM 692 C C . ASN A 1 87 ? -0.813 5.023 15.522 1.00 62.22 87 ASN A C 1
ATOM 694 O O . ASN A 1 87 ? -1.237 6.150 15.262 1.00 62.22 87 ASN A O 1
ATOM 698 N N . GLU A 1 88 ? -1.629 3.980 15.725 1.00 56.09 88 GLU A N 1
ATOM 699 C CA . GLU A 1 88 ? -3.103 4.049 15.636 1.00 56.09 88 GLU A CA 1
ATOM 700 C C . GLU A 1 88 ? -3.694 5.121 16.578 1.00 56.09 88 GLU A C 1
ATOM 702 O O . GLU A 1 88 ? -4.627 5.828 16.214 1.00 56.09 88 GLU A O 1
ATOM 707 N N . GLN A 1 89 ? -3.093 5.307 17.762 1.00 45.72 89 GLN A N 1
ATOM 708 C CA . GLN A 1 89 ? -3.524 6.282 18.778 1.00 45.72 89 GLN A CA 1
ATOM 709 C C . GLN A 1 89 ? -2.912 7.687 18.615 1.00 45.72 89 GLN A C 1
ATOM 711 O O . GLN A 1 89 ? -3.485 8.665 19.098 1.00 45.72 89 GLN A O 1
ATOM 716 N N . SER A 1 90 ? -1.758 7.811 17.948 1.00 46.53 90 SER A N 1
ATOM 717 C CA . SER A 1 90 ? -1.004 9.076 17.814 1.00 46.53 90 SER A CA 1
ATOM 718 C C . SER A 1 90 ? -1.283 9.813 16.509 1.00 46.53 90 SER A C 1
ATOM 720 O O . SER A 1 90 ? -0.682 10.852 16.238 1.00 46.53 90 SER A O 1
ATOM 722 N N . ALA A 1 91 ? -2.258 9.337 15.736 1.00 48.44 91 ALA A N 1
ATOM 723 C CA . ALA A 1 91 ? -2.773 10.059 14.588 1.00 48.44 91 ALA A CA 1
ATOM 724 C C . ALA A 1 91 ? -3.264 11.477 14.976 1.00 48.44 91 ALA A C 1
ATOM 726 O O . ALA A 1 91 ? -3.330 12.364 14.140 1.00 48.44 91 ALA A O 1
ATOM 727 N N . LYS A 1 92 ? -3.503 11.774 16.261 1.00 38.59 92 LYS A N 1
ATOM 728 C CA . LYS A 1 92 ? -3.787 13.141 16.724 1.00 38.59 92 LYS A CA 1
ATOM 729 C C . LYS A 1 92 ? -2.724 14.200 16.382 1.00 38.59 92 LYS A C 1
ATOM 731 O O . LYS A 1 92 ? -3.119 15.359 16.328 1.00 38.59 92 LYS A O 1
ATOM 736 N N . GLU A 1 93 ? -1.444 13.872 16.148 1.00 41.19 93 GLU A N 1
ATOM 737 C CA . GLU A 1 93 ? -0.411 14.932 16.114 1.00 41.19 93 GLU A CA 1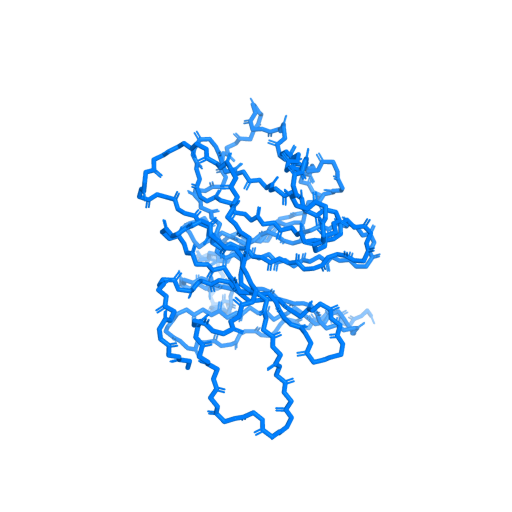
ATOM 738 C C . GLU A 1 93 ? 0.727 14.851 15.085 1.00 41.19 93 GLU A C 1
ATOM 740 O O . GLU A 1 93 ? 1.517 15.788 15.045 1.00 41.19 93 GLU A O 1
ATOM 745 N N . GLN A 1 94 ? 0.848 13.852 14.208 1.00 47.06 94 GLN A N 1
ATOM 746 C CA . GLN A 1 94 ? 1.926 13.880 13.203 1.00 47.06 94 GLN A CA 1
ATOM 747 C C . GLN A 1 94 ? 1.582 13.055 11.964 1.00 47.06 94 GLN A C 1
ATOM 749 O O . GLN A 1 94 ? 1.753 11.842 11.951 1.00 47.06 94 GLN A O 1
ATOM 754 N N . ALA A 1 95 ? 1.153 13.740 10.905 1.00 48.62 95 ALA A N 1
ATOM 755 C CA . ALA A 1 95 ? 1.341 13.267 9.543 1.00 48.62 95 ALA A CA 1
ATOM 756 C C . ALA A 1 95 ? 2.541 14.040 8.976 1.00 48.62 95 ALA A C 1
ATOM 758 O O . ALA A 1 95 ? 2.409 15.194 8.572 1.00 48.62 95 ALA A O 1
ATOM 759 N N . SER A 1 96 ? 3.739 13.457 9.019 1.00 52.12 96 SER A N 1
ATOM 760 C CA . SER A 1 96 ? 4.893 14.035 8.322 1.00 52.12 96 SER A CA 1
ATOM 761 C C . SER A 1 96 ? 4.871 13.573 6.870 1.00 52.12 96 SER A C 1
ATOM 763 O O . SER A 1 96 ? 4.766 12.371 6.616 1.00 52.12 96 SER A O 1
ATOM 765 N N . SER A 1 97 ? 4.981 14.509 5.924 1.00 54.12 97 SER A N 1
ATOM 766 C CA . SER A 1 97 ? 5.215 14.152 4.525 1.00 54.12 97 SER A CA 1
ATOM 767 C C . SER A 1 97 ? 6.618 13.552 4.403 1.00 54.12 97 SER A C 1
ATOM 769 O O . SER A 1 97 ? 7.617 14.259 4.548 1.00 54.12 97 SER A O 1
ATOM 771 N N . LEU A 1 98 ? 6.699 12.243 4.160 1.00 53.25 98 LEU A N 1
ATOM 772 C CA . LEU A 1 98 ? 7.948 11.555 3.830 1.00 53.25 98 LEU A CA 1
ATOM 773 C C . LEU A 1 98 ? 8.441 11.936 2.424 1.00 53.25 98 LEU A C 1
ATOM 775 O O . LEU A 1 98 ? 9.617 11.775 2.112 1.00 53.25 98 LEU A O 1
ATOM 779 N N . LEU A 1 99 ? 7.578 12.522 1.588 1.00 50.81 99 LEU A N 1
ATOM 780 C CA . LEU A 1 99 ? 7.936 13.015 0.261 1.00 50.81 99 LEU A CA 1
ATOM 781 C C . LEU A 1 99 ? 8.167 14.530 0.264 1.00 50.81 99 LEU A C 1
ATOM 783 O O . LEU A 1 99 ? 7.430 15.303 -0.338 1.00 50.81 99 LEU A O 1
ATOM 787 N N . SER A 1 100 ? 9.267 14.967 0.877 1.00 43.03 100 SER A N 1
ATOM 788 C CA . SER A 1 100 ? 9.798 16.332 0.699 1.00 43.03 100 SER A CA 1
ATOM 789 C C . SER A 1 100 ? 10.824 16.436 -0.444 1.00 43.03 100 SER A C 1
ATOM 791 O O . SER A 1 100 ? 11.688 17.310 -0.439 1.00 43.03 100 SER A O 1
ATOM 793 N N . TYR A 1 101 ? 10.722 15.578 -1.468 1.00 40.25 101 TYR A N 1
ATOM 794 C CA . TYR A 1 101 ? 11.613 15.601 -2.639 1.00 40.25 101 TYR A CA 1
ATOM 795 C C . TYR A 1 101 ? 10.871 15.548 -3.984 1.00 40.25 101 TYR A C 1
ATOM 797 O O . TYR A 1 101 ? 11.228 14.816 -4.903 1.00 40.25 101 TYR A O 1
ATOM 805 N N . ALA A 1 102 ? 9.858 16.402 -4.130 1.00 40.66 102 ALA A N 1
ATOM 806 C CA . ALA A 1 102 ? 9.211 16.674 -5.414 1.00 40.66 102 ALA A CA 1
ATOM 807 C C . ALA A 1 102 ? 9.983 17.670 -6.305 1.00 40.66 102 ALA A C 1
ATOM 809 O O . ALA A 1 102 ? 9.828 17.667 -7.518 1.00 40.66 102 ALA A O 1
ATOM 810 N N . LYS A 1 103 ? 10.883 18.503 -5.756 1.00 38.97 103 LYS A N 1
ATOM 811 C CA . LYS A 1 103 ? 11.522 19.585 -6.541 1.00 38.97 103 LYS A CA 1
ATOM 812 C C . LYS A 1 103 ? 12.505 19.127 -7.633 1.00 38.97 103 LYS A C 1
ATOM 814 O O . LYS A 1 103 ? 12.931 19.957 -8.428 1.00 38.97 103 LYS A O 1
ATOM 819 N N . LYS A 1 104 ? 12.904 17.849 -7.667 1.00 38.78 104 LYS A N 1
ATOM 820 C CA . LYS A 1 104 ? 13.859 17.308 -8.660 1.00 38.78 104 LYS A CA 1
ATOM 821 C C . LYS A 1 104 ? 13.348 16.097 -9.445 1.00 38.78 104 LYS A C 1
ATOM 823 O O . LYS A 1 104 ? 14.097 15.568 -10.263 1.00 38.78 104 LYS A O 1
ATOM 828 N N . ARG A 1 105 ? 12.113 15.648 -9.216 1.00 49.41 105 ARG A N 1
ATOM 829 C CA . ARG A 1 105 ? 11.522 14.538 -9.973 1.00 49.41 105 ARG A CA 1
ATOM 830 C C . ARG A 1 105 ? 10.574 15.101 -11.031 1.00 49.41 105 ARG A C 1
ATOM 832 O O . ARG A 1 105 ? 9.901 16.092 -10.776 1.00 49.41 105 ARG A O 1
ATOM 839 N N . LYS A 1 106 ? 10.490 14.453 -12.197 1.00 49.47 106 LYS A N 1
ATOM 840 C CA . LYS A 1 106 ? 9.180 14.366 -12.855 1.00 49.47 106 LYS A CA 1
ATOM 841 C C . LYS A 1 106 ? 8.303 13.606 -11.857 1.00 49.47 106 LYS A C 1
ATOM 843 O O . LYS A 1 106 ? 8.689 12.490 -11.504 1.00 49.47 106 LYS A O 1
ATOM 848 N N . SER A 1 107 ? 7.260 14.252 -11.336 1.00 57.69 107 SER A N 1
ATOM 849 C CA . SER A 1 107 ? 6.184 13.609 -10.565 1.00 57.69 107 SER A CA 1
ATOM 850 C C . SER A 1 107 ? 5.849 12.253 -11.176 1.00 57.69 107 SER A C 1
ATOM 852 O O . SER A 1 107 ? 5.864 12.133 -12.406 1.00 57.69 107 SER A O 1
ATOM 854 N N . LEU A 1 108 ? 5.593 11.240 -10.348 1.00 62.53 108 LEU A N 1
ATOM 855 C CA . LEU A 1 108 ? 4.779 10.139 -10.856 1.00 62.53 108 LEU A CA 1
ATOM 856 C C . LEU A 1 108 ? 3.398 10.741 -11.110 1.00 62.53 108 LEU A C 1
ATOM 858 O O . LEU A 1 108 ? 2.967 11.578 -10.342 1.00 62.53 108 LEU A O 1
ATOM 862 N N . GLU A 1 109 ? 2.739 10.434 -12.217 1.00 71.56 109 GLU A N 1
ATOM 863 C CA . GLU A 1 109 ? 1.483 11.139 -12.529 1.00 71.56 109 GLU A CA 1
ATOM 864 C C . GLU A 1 109 ? 0.378 10.855 -11.491 1.00 71.56 109 GLU A C 1
ATOM 866 O O . GLU A 1 109 ? -0.498 11.692 -11.297 1.00 71.56 109 GLU A O 1
ATOM 871 N N . ASP A 1 110 ? 0.480 9.730 -10.777 1.00 82.31 110 ASP A N 1
ATOM 872 C CA . ASP A 1 110 ? -0.464 9.265 -9.763 1.00 82.31 110 ASP A CA 1
ATOM 873 C C . ASP A 1 110 ? 0.180 8.286 -8.756 1.00 82.31 110 ASP A C 1
ATOM 875 O O . ASP A 1 110 ? 1.384 7.980 -8.797 1.00 82.31 110 ASP A O 1
ATOM 879 N N . VAL A 1 111 ? -0.650 7.774 -7.842 1.00 86.81 111 VAL A N 1
ATOM 880 C CA . VAL A 1 111 ? -0.314 6.641 -6.977 1.00 86.81 111 VAL A CA 1
ATOM 881 C C . VAL A 1 111 ? -1.422 5.614 -7.055 1.00 86.81 111 VAL A C 1
ATOM 883 O O . VAL A 1 111 ? -2.549 5.937 -6.737 1.00 86.81 111 VAL A O 1
ATOM 886 N N . ALA A 1 112 ? -1.071 4.376 -7.370 1.00 90.31 112 ALA A N 1
ATOM 887 C CA . ALA A 1 112 ? -2.021 3.273 -7.489 1.00 90.31 112 ALA A CA 1
ATOM 888 C C . ALA A 1 112 ? -1.755 2.158 -6.461 1.00 90.31 112 ALA A C 1
ATOM 890 O O . ALA A 1 112 ? -2.579 1.295 -6.193 1.00 90.31 112 ALA A O 1
ATOM 891 N N . GLY A 1 113 ? -0.577 2.140 -5.826 1.00 92.50 113 GLY A N 1
ATOM 892 C CA . GLY A 1 113 ? -0.287 1.126 -4.815 1.00 92.50 113 GLY A CA 1
ATOM 893 C C . GLY A 1 113 ? 0.976 1.377 -4.010 1.00 92.50 113 GLY A C 1
ATOM 894 O O . GLY A 1 113 ? 1.951 1.955 -4.492 1.00 92.50 113 GLY A O 1
ATOM 895 N N . LEU A 1 114 ? 0.973 0.887 -2.769 1.00 94.12 114 LEU A N 1
ATOM 896 C CA . LEU A 1 114 ? 2.106 0.964 -1.852 1.00 94.12 114 LEU A CA 1
ATOM 897 C C . LEU A 1 114 ? 2.403 -0.391 -1.215 1.00 94.12 114 LEU A C 1
ATOM 899 O O . LEU A 1 114 ? 1.498 -1.141 -0.859 1.00 94.12 114 LEU A O 1
ATOM 903 N N . HIS A 1 115 ? 3.684 -0.655 -0.964 1.00 95.88 115 HIS A N 1
ATOM 904 C CA . HIS A 1 115 ? 4.102 -1.760 -0.106 1.00 95.88 115 HIS A CA 1
ATOM 905 C C . HIS A 1 115 ? 5.374 -1.403 0.668 1.00 95.88 115 HIS A C 1
ATOM 907 O O . HIS A 1 115 ? 6.340 -0.915 0.085 1.00 95.88 115 HIS A O 1
ATOM 913 N N . SER A 1 116 ? 5.407 -1.654 1.980 1.00 94.25 116 SER A N 1
ATOM 914 C CA . SER A 1 116 ? 6.609 -1.422 2.791 1.00 94.25 116 SER A CA 1
ATOM 915 C C . SER A 1 116 ? 7.479 -2.673 2.831 1.00 94.25 116 SER A C 1
ATOM 917 O O . SER A 1 116 ? 7.007 -3.767 3.128 1.00 94.25 116 SER A O 1
ATOM 919 N N . LEU A 1 117 ? 8.768 -2.501 2.560 1.00 94.06 117 LEU A N 1
ATOM 920 C CA . LEU A 1 117 ? 9.764 -3.560 2.619 1.00 94.06 117 LEU A CA 1
ATOM 921 C C . LEU A 1 117 ? 10.343 -3.671 4.034 1.00 94.06 117 LEU A C 1
ATOM 923 O O . LEU A 1 117 ? 10.475 -2.684 4.757 1.00 94.06 117 LEU A O 1
ATOM 927 N N . GLY A 1 118 ? 10.772 -4.877 4.418 1.00 91.25 118 GLY A N 1
ATOM 928 C CA . GLY A 1 118 ? 11.334 -5.135 5.752 1.00 91.25 118 GLY A CA 1
ATOM 929 C C . GLY A 1 118 ? 12.622 -4.361 6.064 1.00 91.25 118 GLY A C 1
ATOM 930 O O . GLY A 1 118 ? 12.987 -4.212 7.226 1.00 91.25 118 GLY A O 1
ATOM 931 N N . ASN A 1 119 ? 13.306 -3.834 5.045 1.00 90.94 119 ASN A N 1
ATOM 932 C CA . ASN A 1 119 ? 14.476 -2.969 5.210 1.00 90.94 119 ASN A CA 1
ATOM 933 C C . ASN A 1 119 ? 14.113 -1.486 5.435 1.00 90.94 119 ASN A C 1
ATOM 935 O O . ASN A 1 119 ? 15.027 -0.690 5.646 1.00 90.94 119 ASN A O 1
ATOM 939 N N . GLY A 1 120 ? 12.824 -1.127 5.400 1.00 88.25 120 GLY A N 1
ATOM 940 C CA . GLY A 1 120 ? 12.287 0.230 5.530 1.00 88.25 120 GLY A CA 1
ATOM 941 C C . GLY A 1 120 ? 12.129 0.992 4.209 1.00 88.25 120 GLY A C 1
ATOM 942 O O . GLY A 1 120 ? 11.644 2.120 4.222 1.00 88.25 120 GLY A O 1
ATOM 943 N N . ASN A 1 121 ? 12.502 0.396 3.074 1.00 91.50 121 ASN A N 1
ATOM 944 C CA . ASN A 1 121 ? 12.189 0.950 1.758 1.00 91.50 121 ASN A CA 1
ATOM 945 C C . ASN A 1 121 ? 10.690 0.798 1.458 1.00 91.50 121 ASN A C 1
ATOM 947 O O . ASN A 1 121 ? 9.981 0.015 2.095 1.00 91.50 121 ASN A O 1
ATOM 951 N N . THR A 1 122 ? 10.202 1.538 0.467 1.00 91.75 122 THR A N 1
ATOM 952 C CA . THR A 1 122 ? 8.797 1.492 0.044 1.00 91.75 122 THR A CA 1
ATOM 953 C C . THR A 1 122 ? 8.711 1.260 -1.454 1.00 91.75 122 THR A C 1
ATOM 955 O O . THR A 1 122 ? 9.337 1.974 -2.232 1.00 91.75 122 THR A O 1
ATOM 958 N N . LEU A 1 123 ? 7.932 0.264 -1.862 1.00 94.25 123 LEU A N 1
ATOM 959 C CA . LEU A 1 123 ? 7.495 0.113 -3.239 1.00 94.25 123 LEU A CA 1
ATOM 960 C C . LEU A 1 123 ? 6.342 1.076 -3.506 1.00 94.25 123 LEU A C 1
ATOM 962 O O . LEU A 1 123 ? 5.401 1.150 -2.714 1.00 94.25 123 LEU A O 1
ATOM 966 N N . PHE A 1 124 ? 6.432 1.785 -4.624 1.00 91.94 124 PHE A N 1
ATOM 967 C CA . PHE A 1 124 ?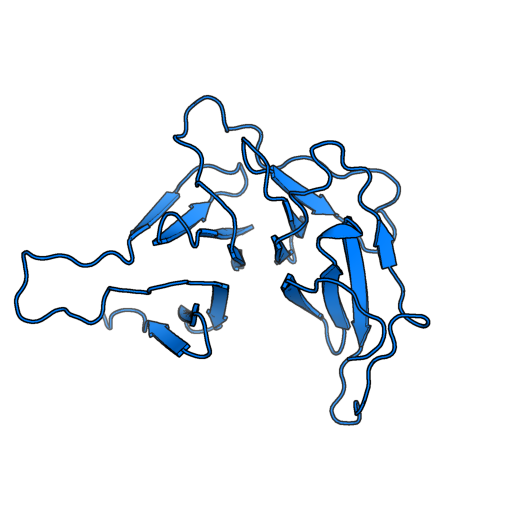 5.476 2.799 -5.041 1.00 91.94 124 PHE A CA 1
ATOM 968 C C . PHE A 1 124 ? 5.072 2.532 -6.487 1.00 91.94 124 PHE A C 1
ATOM 970 O O . PHE A 1 124 ? 5.918 2.568 -7.385 1.00 91.94 124 PHE A O 1
ATOM 977 N N . LEU A 1 125 ? 3.798 2.220 -6.693 1.00 93.06 125 LEU A N 1
ATOM 978 C CA . LEU A 1 125 ? 3.222 1.882 -7.986 1.00 93.06 125 LEU A CA 1
ATOM 979 C C . LEU A 1 125 ? 2.402 3.064 -8.510 1.00 93.06 125 LEU A C 1
ATOM 981 O O . LEU A 1 125 ? 1.646 3.665 -7.751 1.00 93.06 125 LEU A O 1
ATOM 985 N N . SER A 1 126 ? 2.569 3.374 -9.791 1.00 90.12 126 SER A N 1
ATOM 986 C CA . SER A 1 126 ? 1.813 4.391 -10.529 1.00 90.12 126 SER A CA 1
ATOM 987 C C . SER A 1 126 ? 1.124 3.732 -11.724 1.00 90.12 126 SER A C 1
ATOM 989 O O . SER A 1 126 ? 1.798 3.024 -12.491 1.00 90.12 126 SER A O 1
ATOM 991 N N . GLU A 1 127 ? -0.184 3.963 -11.864 1.00 90.50 127 GLU A N 1
ATOM 992 C CA . GLU A 1 127 ? -1.011 3.467 -12.968 1.00 90.50 127 GLU A CA 1
ATOM 993 C C . GLU A 1 127 ? -0.687 4.263 -14.233 1.00 90.50 127 GLU A C 1
ATOM 995 O O . GLU A 1 127 ? -0.164 3.703 -15.204 1.00 90.50 127 GLU A O 1
ATOM 1000 N N . ALA A 1 128 ? -0.872 5.582 -14.181 1.00 87.56 128 ALA A N 1
ATOM 1001 C CA . ALA A 1 128 ? -0.677 6.502 -15.294 1.00 87.56 128 ALA A CA 1
ATOM 1002 C C . ALA A 1 128 ? 0.728 6.389 -15.906 1.00 87.56 128 ALA A C 1
ATOM 1004 O O . ALA A 1 128 ? 0.891 6.306 -17.127 1.00 87.56 128 ALA A O 1
ATOM 1005 N N . SER A 1 129 ? 1.763 6.279 -15.061 1.00 86.44 129 SER A N 1
ATOM 1006 C CA . SER A 1 129 ? 3.148 6.107 -15.522 1.00 86.44 129 SER A CA 1
ATOM 1007 C C . SER A 1 129 ? 3.572 4.647 -15.721 1.00 86.44 129 SER A C 1
ATOM 1009 O O . SER A 1 129 ? 4.738 4.411 -16.060 1.00 86.44 129 SER A O 1
ATOM 1011 N N . ARG A 1 130 ? 2.705 3.658 -15.448 1.00 89.50 130 ARG A N 1
ATOM 1012 C CA . ARG A 1 130 ? 2.994 2.206 -15.503 1.00 89.50 130 ARG A CA 1
ATOM 1013 C C . ARG A 1 130 ? 4.351 1.850 -14.904 1.00 89.50 130 ARG A C 1
ATOM 1015 O O . ARG A 1 130 ? 5.171 1.142 -15.499 1.00 89.50 130 ARG A O 1
ATOM 1022 N N . THR A 1 131 ? 4.633 2.426 -13.743 1.00 89.19 131 THR A N 1
ATOM 1023 C CA . THR A 1 131 ? 5.966 2.416 -13.145 1.00 89.19 131 THR A CA 1
ATOM 1024 C C . THR A 1 131 ? 5.893 1.889 -11.722 1.00 89.19 131 THR A C 1
ATOM 1026 O O . THR A 1 131 ? 5.129 2.394 -10.908 1.00 89.19 131 THR A O 1
ATOM 1029 N N . LEU A 1 132 ? 6.770 0.936 -11.402 1.00 92.19 132 LEU A N 1
ATOM 1030 C CA . LEU A 1 132 ? 7.101 0.583 -10.026 1.00 92.19 132 LEU A CA 1
ATOM 1031 C C . LEU A 1 132 ? 8.435 1.225 -9.645 1.00 92.19 132 LEU A C 1
ATOM 1033 O O . LEU A 1 132 ? 9.459 0.980 -10.293 1.00 92.19 132 LEU A O 1
ATOM 1037 N N . LEU A 1 133 ? 8.428 2.025 -8.584 1.00 91.12 133 LEU A N 1
ATOM 1038 C CA . LEU A 1 133 ? 9.627 2.558 -7.951 1.00 91.12 133 LEU A CA 1
ATOM 1039 C C . LEU A 1 133 ? 9.910 1.828 -6.644 1.00 91.12 133 LEU A C 1
ATOM 1041 O O . LEU A 1 133 ? 8.997 1.505 -5.889 1.00 91.12 133 LEU A O 1
ATOM 1045 N N . GLU A 1 134 ? 11.190 1.656 -6.340 1.00 92.19 134 GLU A N 1
ATOM 1046 C CA . GLU A 1 134 ? 11.646 1.431 -4.973 1.00 92.19 134 GLU A CA 1
ATOM 1047 C C . GLU A 1 134 ? 12.175 2.750 -4.418 1.00 92.19 134 GLU A C 1
ATOM 1049 O O . GLU A 1 134 ? 13.092 3.357 -4.980 1.00 92.19 134 GLU A O 1
ATOM 1054 N N . LEU A 1 135 ? 11.596 3.190 -3.309 1.00 88.06 135 LEU A N 1
ATOM 1055 C CA . LEU A 1 135 ? 11.986 4.391 -2.596 1.00 88.06 135 LEU A CA 1
ATOM 1056 C C . LEU A 1 135 ? 12.780 4.024 -1.342 1.00 88.06 135 LEU A C 1
ATOM 1058 O O . LEU A 1 135 ? 12.388 3.127 -0.593 1.00 88.06 135 LEU A O 1
ATOM 1062 N N . SER A 1 136 ? 13.871 4.746 -1.089 1.00 86.31 136 SER A N 1
ATOM 1063 C CA . SER A 1 136 ? 14.569 4.709 0.195 1.00 86.31 136 SER A CA 1
ATOM 1064 C C . SER A 1 136 ? 13.677 5.259 1.312 1.00 86.31 136 SER A C 1
ATOM 1066 O O . SER A 1 136 ? 12.636 5.873 1.065 1.00 86.31 136 SER A O 1
ATOM 1068 N N . LYS A 1 137 ? 14.128 5.100 2.556 1.00 82.06 137 LYS A N 1
ATOM 1069 C CA . LYS A 1 137 ? 13.490 5.656 3.762 1.00 82.06 137 LYS A CA 1
ATOM 1070 C C . LYS A 1 137 ? 13.316 7.176 3.700 1.00 82.06 137 LYS A C 1
ATOM 1072 O O . LYS A 1 137 ? 12.374 7.725 4.256 1.00 82.06 137 LYS A O 1
ATOM 1077 N N . GLU A 1 138 ? 14.22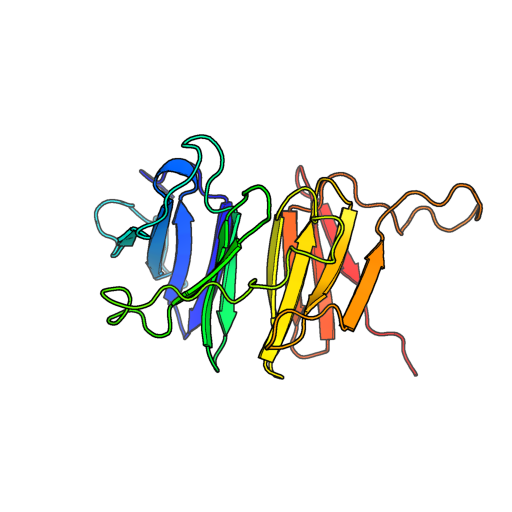4 7.848 3.000 1.00 77.94 138 GLU A N 1
ATOM 1078 C CA . GLU A 1 138 ? 14.250 9.293 2.767 1.00 77.94 138 GLU A CA 1
ATOM 1079 C C . GLU A 1 138 ? 13.484 9.695 1.492 1.00 77.94 138 GLU A C 1
ATOM 1081 O O . GLU A 1 138 ? 13.542 10.848 1.062 1.00 77.94 138 GLU A O 1
ATOM 1086 N N . GLY A 1 139 ? 12.803 8.743 0.845 1.00 76.31 139 GLY A N 1
ATOM 1087 C CA . GLY A 1 139 ? 12.009 8.968 -0.360 1.00 76.31 139 GLY A CA 1
ATOM 1088 C C . GLY A 1 139 ? 12.821 9.056 -1.655 1.00 76.31 139 GLY A C 1
ATOM 1089 O O . GLY A 1 139 ? 12.273 9.479 -2.677 1.00 76.31 139 GLY A O 1
ATOM 1090 N N . GLN A 1 140 ? 14.106 8.679 -1.656 1.00 80.62 140 GLN A N 1
ATOM 1091 C CA . GLN A 1 140 ? 14.945 8.689 -2.861 1.00 80.62 140 GLN A CA 1
ATOM 1092 C C . GLN A 1 140 ? 14.644 7.486 -3.755 1.00 80.62 140 GLN A C 1
ATOM 1094 O O . GLN A 1 140 ? 14.468 6.383 -3.258 1.00 80.62 140 GLN A O 1
ATOM 1099 N N . VAL A 1 141 ? 14.633 7.669 -5.076 1.00 85.00 141 VAL A N 1
ATOM 1100 C CA . VAL A 1 141 ? 14.429 6.550 -6.011 1.00 85.00 141 VAL A CA 1
ATOM 1101 C C . VAL A 1 141 ? 15.697 5.701 -6.071 1.00 85.00 141 VAL A C 1
ATOM 1103 O O . VAL A 1 141 ? 16.733 6.179 -6.530 1.00 85.00 141 VAL A O 1
ATOM 1106 N N . LEU A 1 142 ? 15.604 4.452 -5.619 1.00 88.19 142 LEU A N 1
ATOM 1107 C CA . LEU A 1 142 ? 16.691 3.473 -5.649 1.00 88.19 142 LEU A CA 1
ATOM 1108 C C . LEU A 1 142 ? 16.658 2.638 -6.928 1.00 88.19 142 LEU A C 1
ATOM 1110 O O . LEU A 1 142 ? 17.698 2.372 -7.530 1.00 88.19 142 LEU A O 1
ATOM 1114 N N . SER A 1 143 ? 15.461 2.238 -7.356 1.00 89.25 143 SER A N 1
ATOM 1115 C CA . SER A 1 143 ? 15.259 1.447 -8.567 1.00 89.25 143 SER A CA 1
ATOM 1116 C C . SER A 1 143 ? 13.918 1.771 -9.233 1.00 89.25 143 SER A C 1
ATOM 1118 O O . SER A 1 143 ? 13.021 2.354 -8.618 1.00 89.25 143 SER A O 1
ATOM 1120 N N . LYS A 1 144 ? 13.809 1.444 -10.527 1.00 88.81 144 LYS A N 1
ATOM 1121 C CA . LYS A 1 144 ? 12.624 1.674 -11.364 1.00 88.81 144 LYS A CA 1
ATOM 1122 C C . LYS A 1 144 ? 12.400 0.486 -12.302 1.00 88.81 144 LYS A C 1
ATOM 1124 O O . LYS A 1 144 ? 13.327 0.072 -12.998 1.00 88.81 144 LYS A O 1
ATOM 1129 N N . LYS A 1 145 ? 11.160 0.003 -12.386 1.00 88.75 145 LYS A N 1
ATOM 1130 C CA . LYS A 1 145 ? 10.680 -0.943 -13.406 1.00 88.75 145 LYS A CA 1
ATOM 1131 C C . LYS A 1 145 ? 9.518 -0.303 -14.166 1.00 88.75 145 LYS A C 1
ATOM 1133 O O . LYS A 1 145 ? 8.586 0.205 -13.555 1.00 88.75 145 LYS A O 1
ATOM 1138 N N . LEU A 1 146 ? 9.611 -0.315 -15.493 1.00 88.06 146 LEU A N 1
ATOM 1139 C CA . LEU A 1 146 ? 8.546 0.106 -16.406 1.00 88.06 146 LEU A CA 1
ATOM 1140 C C . LEU A 1 146 ? 7.751 -1.113 -16.871 1.00 88.06 146 LEU A C 1
ATOM 1142 O O . LEU A 1 146 ? 8.364 -2.140 -17.191 1.00 88.06 146 LEU A O 1
ATOM 1146 N N . PHE A 1 147 ? 6.431 -0.958 -16.954 1.00 86.38 147 PHE A N 1
ATOM 1147 C CA . PHE A 1 147 ? 5.491 -1.946 -17.488 1.00 86.38 147 PHE A CA 1
ATOM 1148 C C . PHE A 1 147 ? 4.896 -1.510 -18.835 1.00 86.38 147 PHE A C 1
ATOM 1150 O O . PHE A 1 147 ? 3.695 -1.600 -19.082 1.00 86.38 147 PHE A O 1
ATOM 1157 N N . GLU A 1 148 ? 5.739 -0.956 -19.703 1.00 74.94 148 GLU A N 1
ATOM 1158 C CA . GLU A 1 148 ? 5.329 -0.454 -21.012 1.00 74.94 148 GLU A CA 1
ATOM 1159 C C . GLU A 1 148 ? 5.526 -1.496 -22.114 1.00 74.94 148 GLU A C 1
ATOM 1161 O O . GLU A 1 148 ? 6.433 -2.334 -22.079 1.00 74.94 148 GLU A O 1
ATOM 1166 N N . TRP A 1 149 ? 4.709 -1.376 -23.158 1.00 63.75 149 TRP A N 1
ATOM 1167 C CA . TRP A 1 149 ? 4.875 -2.137 -24.386 1.00 63.75 149 TRP A CA 1
ATOM 1168 C C . TRP A 1 149 ? 6.187 -1.755 -25.089 1.00 63.75 149 TRP A C 1
ATOM 1170 O O . TRP A 1 149 ? 6.320 -0.670 -25.659 1.00 63.75 149 TRP A O 1
ATOM 1180 N N . ARG A 1 150 ? 7.175 -2.658 -25.103 1.00 57.78 150 ARG A N 1
ATOM 1181 C CA . ARG A 1 150 ? 8.402 -2.471 -25.893 1.00 57.78 150 ARG A CA 1
ATOM 1182 C C . ARG A 1 150 ? 8.215 -3.065 -27.287 1.00 57.78 150 ARG A C 1
ATOM 1184 O O . ARG A 1 150 ? 8.396 -4.259 -27.490 1.00 57.78 150 ARG A O 1
ATOM 1191 N N . ILE A 1 151 ? 7.938 -2.199 -28.267 1.00 52.44 151 ILE A N 1
ATOM 1192 C CA . ILE A 1 151 ? 7.782 -2.539 -29.701 1.00 52.44 151 ILE A CA 1
ATOM 1193 C C . ILE A 1 151 ? 9.031 -3.250 -30.279 1.00 52.44 151 ILE A C 1
ATOM 1195 O O . ILE A 1 151 ? 8.958 -3.903 -31.315 1.00 52.44 151 ILE A O 1
ATOM 1199 N N . SER A 1 152 ? 10.190 -3.160 -29.616 1.00 50.75 152 SER A N 1
ATOM 1200 C CA . SER A 1 152 ? 11.475 -3.635 -30.140 1.00 50.75 152 SER A CA 1
ATOM 1201 C C . SER A 1 152 ? 11.802 -5.118 -29.909 1.00 50.75 152 SER A C 1
ATOM 1203 O O . SER A 1 152 ? 12.864 -5.545 -30.353 1.00 50.75 152 SER A O 1
ATOM 1205 N N . GLU A 1 153 ? 10.971 -5.910 -29.219 1.00 47.44 153 GLU A N 1
ATOM 1206 C CA . GLU A 1 153 ? 11.253 -7.340 -28.997 1.00 47.44 153 GLU A CA 1
ATOM 1207 C C . GLU A 1 153 ? 10.038 -8.223 -29.350 1.00 47.44 153 GLU A C 1
ATOM 1209 O O . GLU A 1 153 ? 9.094 -8.297 -28.564 1.00 47.44 153 GLU A O 1
ATOM 1214 N N . PRO A 1 154 ? 10.050 -8.945 -30.492 1.00 47.69 154 PRO A N 1
ATOM 1215 C CA . PRO A 1 154 ? 8.891 -9.688 -31.010 1.00 47.69 154 PRO A CA 1
ATOM 1216 C C . PRO A 1 154 ? 8.406 -10.866 -30.139 1.00 47.69 154 PRO A C 1
ATOM 1218 O O . PRO A 1 154 ? 7.447 -11.535 -30.506 1.00 47.69 154 PRO A O 1
ATOM 1221 N N . PHE A 1 155 ? 9.030 -11.122 -28.982 1.00 48.91 155 PHE A N 1
ATOM 1222 C CA . PHE A 1 155 ? 8.729 -12.264 -28.108 1.00 48.91 155 PHE A CA 1
ATOM 1223 C C . PHE A 1 155 ? 8.529 -11.913 -26.619 1.00 48.91 155 PHE A C 1
ATOM 1225 O O . PHE A 1 155 ? 8.460 -12.821 -25.792 1.00 48.91 155 PHE A O 1
ATOM 1232 N N . LYS A 1 156 ? 8.402 -10.629 -26.244 1.00 49.62 156 LYS A N 1
ATOM 1233 C CA . LYS A 1 156 ? 8.175 -10.215 -24.840 1.00 49.62 156 LYS A CA 1
ATOM 1234 C C . LYS A 1 156 ? 6.920 -9.360 -24.643 1.00 49.62 156 LYS A C 1
ATOM 1236 O O . LYS A 1 156 ? 6.965 -8.303 -24.027 1.00 49.62 156 LYS A O 1
ATOM 1241 N N . GLY A 1 157 ? 5.770 -9.862 -25.085 1.00 50.44 157 GLY A N 1
ATOM 1242 C CA . GLY A 1 157 ? 4.456 -9.279 -24.763 1.00 50.44 157 GLY A CA 1
ATOM 1243 C C . GLY A 1 157 ? 4.039 -9.376 -23.281 1.00 50.44 157 GLY A C 1
ATOM 1244 O O . GLY A 1 157 ? 2.884 -9.118 -22.979 1.00 50.44 157 GLY A O 1
ATOM 1245 N N . TYR A 1 158 ? 4.940 -9.767 -22.369 1.00 56.25 158 TYR A N 1
ATOM 1246 C CA . TYR A 1 158 ? 4.651 -10.060 -20.954 1.00 56.25 158 TYR A CA 1
ATOM 1247 C C . TYR A 1 158 ? 5.028 -8.935 -19.978 1.00 56.25 158 TYR A C 1
ATOM 1249 O O . TYR A 1 158 ? 4.764 -9.056 -18.787 1.00 56.25 158 TYR A O 1
ATOM 1257 N N . ASP A 1 159 ? 5.678 -7.868 -20.451 1.00 69.06 159 ASP A N 1
ATOM 1258 C CA . ASP A 1 159 ? 6.086 -6.744 -19.597 1.00 69.06 159 ASP A CA 1
ATOM 1259 C C . ASP A 1 159 ? 5.042 -5.612 -19.559 1.00 69.06 159 ASP A C 1
ATOM 1261 O O . ASP A 1 159 ? 5.240 -4.653 -18.823 1.00 69.06 159 ASP A O 1
ATOM 1265 N N . TYR A 1 160 ? 3.948 -5.697 -20.325 1.00 82.06 160 TYR A N 1
ATOM 1266 C CA . TYR A 1 160 ? 2.895 -4.680 -20.324 1.00 82.06 160 TYR A CA 1
ATOM 1267 C C . TYR A 1 160 ? 1.856 -4.946 -19.233 1.00 82.06 160 TYR A C 1
ATOM 1269 O O . TYR A 1 160 ? 1.346 -6.061 -19.126 1.00 82.06 160 TYR A O 1
ATOM 1277 N N . ILE A 1 161 ? 1.521 -3.908 -18.467 1.00 87.31 161 ILE A N 1
ATOM 1278 C CA . ILE A 1 161 ? 0.384 -3.907 -17.542 1.00 87.31 161 ILE A CA 1
ATOM 1279 C C . ILE A 1 161 ? -0.459 -2.680 -17.869 1.00 87.31 161 ILE A C 1
ATOM 1281 O O . ILE A 1 161 ? 0.062 -1.566 -17.878 1.00 87.31 161 ILE A O 1
ATOM 1285 N N . GLU A 1 162 ? -1.735 -2.885 -18.188 1.00 86.94 162 GLU A N 1
ATOM 1286 C CA . GLU A 1 162 ? -2.594 -1.819 -18.708 1.00 86.94 162 GLU A CA 1
ATOM 1287 C C . GLU A 1 162 ? -2.886 -0.759 -17.646 1.00 86.94 162 GLU A C 1
ATOM 1289 O O . GLU A 1 162 ? -2.584 0.414 -17.895 1.00 86.94 162 GLU A O 1
ATOM 1294 N N . GLN A 1 163 ? -3.373 -1.206 -16.480 1.00 92.00 163 GLN A N 1
ATOM 1295 C CA . GLN A 1 163 ? -3.830 -0.376 -15.355 1.00 92.00 163 GLN A CA 1
ATOM 1296 C C . GLN A 1 163 ? -3.422 -1.008 -14.012 1.00 92.00 163 GLN A C 1
ATOM 1298 O O . GLN A 1 163 ? -4.196 -1.780 -13.438 1.00 92.00 163 GLN A O 1
ATOM 1303 N N . PRO A 1 164 ? -2.156 -0.886 -13.581 1.00 93.31 164 PRO A N 1
ATOM 1304 C CA . PRO A 1 164 ? -1.684 -1.534 -12.360 1.00 93.31 164 PRO A CA 1
ATOM 1305 C C . PRO A 1 164 ? -2.169 -0.800 -11.093 1.00 93.31 164 PRO A C 1
ATOM 1307 O O . PRO A 1 164 ? -1.707 0.300 -10.830 1.00 93.31 164 PRO A O 1
ATOM 1310 N N . GLU A 1 165 ? -2.971 -1.474 -10.258 1.00 93.88 165 GLU A N 1
ATOM 1311 C CA . GLU A 1 165 ? -3.712 -0.893 -9.108 1.00 93.88 165 GLU A CA 1
ATOM 1312 C C . GLU A 1 165 ? -3.325 -1.458 -7.736 1.00 93.88 165 GLU A C 1
ATOM 1314 O O . GLU A 1 165 ? -3.998 -1.298 -6.720 1.00 93.88 165 GLU A O 1
ATOM 1319 N N . GLY A 1 166 ? -2.254 -2.237 -7.668 1.00 95.38 166 GLY A N 1
ATOM 1320 C CA . GLY A 1 166 ? -1.827 -2.757 -6.382 1.00 95.38 166 GLY A CA 1
ATOM 1321 C C . GLY A 1 166 ? -0.547 -3.539 -6.471 1.00 95.38 166 GLY A C 1
ATOM 1322 O O . GLY A 1 166 ? -0.255 -4.189 -7.472 1.00 95.38 166 GLY A O 1
ATOM 1323 N N . VAL A 1 167 ? 0.227 -3.483 -5.393 1.00 96.50 167 VAL A N 1
ATOM 1324 C CA . VAL A 1 167 ? 1.526 -4.138 -5.305 1.00 96.50 167 VAL A CA 1
ATOM 1325 C C . VAL A 1 167 ? 1.719 -4.758 -3.932 1.00 96.50 167 VAL A C 1
ATOM 1327 O O . VAL A 1 167 ? 1.392 -4.166 -2.907 1.00 96.50 167 VAL A O 1
ATOM 1330 N N . THR A 1 168 ? 2.281 -5.962 -3.893 1.00 96.25 168 THR A N 1
ATOM 1331 C CA . THR A 1 168 ? 2.770 -6.562 -2.651 1.00 96.25 168 THR A CA 1
ATOM 1332 C C . THR A 1 168 ? 3.942 -7.497 -2.919 1.00 96.25 168 THR A C 1
ATOM 1334 O O . THR A 1 168 ? 4.152 -7.953 -4.045 1.00 96.25 168 THR A O 1
ATOM 1337 N N . LEU A 1 169 ? 4.722 -7.785 -1.881 1.00 94.62 169 LEU A N 1
ATOM 1338 C CA . LEU A 1 169 ? 5.844 -8.712 -1.930 1.00 94.62 169 LEU A CA 1
ATOM 1339 C C . LEU A 1 169 ? 5.625 -9.837 -0.913 1.00 94.62 169 LEU A C 1
ATOM 1341 O O . LEU A 1 169 ? 5.256 -9.596 0.237 1.00 94.62 169 LEU A O 1
ATOM 1345 N N . SER A 1 170 ? 5.868 -11.082 -1.313 1.00 92.88 170 SER A N 1
ATOM 1346 C CA . SER A 1 170 ? 5.909 -12.207 -0.374 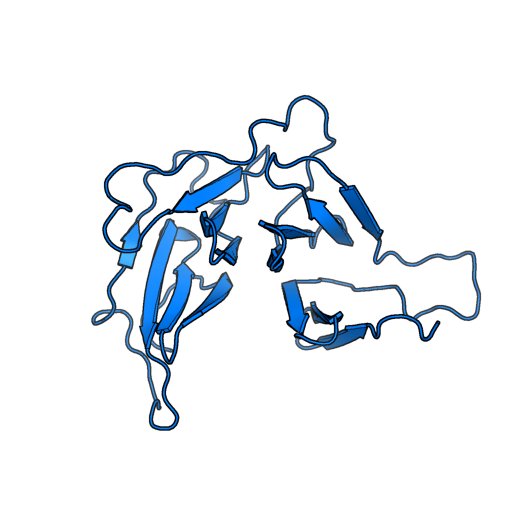1.00 92.88 170 SER A CA 1
ATOM 1347 C C . SER A 1 170 ? 7.263 -12.316 0.333 1.00 92.88 170 SER A C 1
ATOM 1349 O O . SER A 1 170 ? 8.273 -11.769 -0.107 1.00 92.88 170 SER A O 1
ATOM 1351 N N . ALA A 1 171 ? 7.308 -13.108 1.408 1.00 90.12 171 ALA A N 1
ATOM 1352 C CA . ALA A 1 171 ? 8.528 -13.360 2.180 1.00 90.12 171 ALA A CA 1
ATOM 1353 C C . ALA A 1 171 ? 9.679 -13.979 1.358 1.00 90.12 171 ALA A C 1
ATOM 1355 O O . ALA A 1 171 ? 10.847 -13.782 1.681 1.00 90.12 171 ALA A O 1
ATOM 1356 N N . ASP A 1 172 ? 9.367 -14.708 0.283 1.00 90.12 172 ASP A N 1
ATOM 1357 C CA . ASP A 1 172 ? 10.345 -15.270 -0.659 1.00 90.12 172 ASP A CA 1
ATOM 1358 C C . ASP A 1 172 ? 10.699 -14.314 -1.817 1.00 90.12 172 ASP A C 1
ATOM 1360 O O . ASP A 1 172 ? 11.376 -14.711 -2.764 1.00 90.12 172 ASP A O 1
ATOM 1364 N N . ASN A 1 173 ? 10.322 -13.035 -1.716 1.00 89.69 173 ASN A N 1
ATOM 1365 C CA . ASN A 1 173 ? 10.571 -11.981 -2.703 1.00 89.69 173 ASN A CA 1
ATOM 1366 C C . ASN A 1 173 ? 9.894 -12.209 -4.065 1.00 89.69 173 ASN A C 1
ATOM 1368 O O . ASN A 1 173 ? 10.440 -11.802 -5.094 1.00 89.69 173 ASN A O 1
ATOM 1372 N N . ARG A 1 174 ? 8.713 -12.841 -4.098 1.00 93.94 174 ARG A N 1
ATOM 1373 C CA . ARG A 1 174 ? 7.845 -12.774 -5.284 1.00 93.94 174 ARG A CA 1
ATOM 1374 C C . ARG A 1 174 ? 7.045 -11.482 -5.236 1.00 93.94 174 ARG A C 1
ATOM 1376 O O . ARG A 1 174 ? 6.421 -11.175 -4.221 1.00 93.94 174 ARG A O 1
ATOM 1383 N N . LEU A 1 175 ? 7.087 -10.738 -6.333 1.00 94.38 175 LEU A N 1
ATOM 1384 C CA . LEU A 1 175 ? 6.335 -9.502 -6.510 1.00 94.38 175 LEU A CA 1
ATOM 1385 C C . LEU A 1 175 ? 4.989 -9.835 -7.143 1.00 94.38 175 LEU A C 1
ATOM 1387 O O . LEU A 1 175 ? 4.933 -10.498 -8.178 1.00 94.38 175 LEU A O 1
ATOM 1391 N N . TYR A 1 176 ? 3.924 -9.363 -6.514 1.00 95.81 176 TYR A N 1
ATOM 1392 C CA . TYR A 1 176 ? 2.557 -9.491 -6.991 1.00 95.81 176 TYR A CA 1
ATOM 1393 C C . TYR A 1 176 ? 2.066 -8.108 -7.374 1.00 95.81 176 TYR A C 1
ATOM 1395 O O . TYR A 1 176 ? 2.197 -7.172 -6.584 1.00 95.81 176 TYR A O 1
ATOM 1403 N N . ILE A 1 177 ? 1.502 -8.001 -8.570 1.00 95.69 177 ILE A N 1
ATOM 1404 C CA . ILE A 1 177 ? 0.816 -6.800 -9.032 1.00 95.69 177 ILE A CA 1
ATOM 1405 C C . ILE A 1 177 ? -0.585 -7.200 -9.466 1.00 95.69 177 ILE A C 1
ATOM 1407 O O . ILE A 1 177 ? -0.750 -8.194 -10.177 1.00 95.69 177 ILE A O 1
ATOM 1411 N N . VAL A 1 178 ? -1.581 -6.442 -9.021 1.00 95.38 178 VAL A N 1
ATOM 1412 C CA . VAL A 1 178 ? -2.950 -6.549 -9.532 1.00 95.38 178 VAL A CA 1
ATOM 1413 C C . VAL A 1 178 ? -3.213 -5.416 -10.510 1.00 95.38 178 VAL A C 1
ATOM 1415 O O . VAL A 1 178 ? -2.622 -4.345 -10.394 1.00 95.38 178 VAL A O 1
ATOM 1418 N N . SER A 1 179 ? -4.053 -5.674 -11.503 1.00 93.75 179 SER A N 1
ATOM 1419 C CA . SER A 1 179 ? -4.404 -4.694 -12.526 1.00 93.75 179 SER A CA 1
ATOM 1420 C C . SER A 1 179 ? -5.875 -4.806 -12.895 1.00 93.75 179 SER A C 1
ATOM 1422 O O . SER A 1 179 ? -6.441 -5.907 -12.845 1.00 93.75 179 SER A O 1
ATOM 1424 N N . GLU A 1 180 ? -6.497 -3.685 -13.253 1.00 92.06 180 GLU A N 1
ATOM 1425 C CA . GLU A 1 180 ? -7.880 -3.693 -13.708 1.00 92.06 180 GLU A CA 1
ATOM 1426 C C . GLU A 1 180 ? -8.074 -4.548 -14.981 1.00 92.06 180 GLU A C 1
ATOM 1428 O O . GLU A 1 180 ? -7.156 -4.739 -15.784 1.00 92.06 180 GLU A O 1
ATOM 1433 N N . PRO A 1 181 ? -9.274 -5.121 -15.173 1.00 93.25 181 PRO A N 1
ATOM 1434 C CA . PRO A 1 181 ? -10.349 -5.191 -14.181 1.00 93.25 181 PRO A CA 1
ATOM 1435 C C . PRO A 1 181 ? -10.112 -6.268 -13.103 1.00 93.25 181 PRO A C 1
ATOM 1437 O O . PRO A 1 181 ? -10.778 -6.253 -12.072 1.00 93.25 181 PRO A O 1
ATOM 1440 N N . ASN A 1 182 ? -9.234 -7.253 -13.337 1.00 93.19 182 ASN A N 1
ATOM 1441 C CA . ASN A 1 182 ? -9.049 -8.408 -12.440 1.00 93.19 182 ASN A CA 1
ATOM 1442 C C . ASN A 1 182 ? -7.803 -9.271 -12.738 1.00 93.19 182 ASN A C 1
ATOM 1444 O O . ASN A 1 182 ? -7.815 -10.487 -12.513 1.00 93.19 182 ASN A O 1
ATOM 1448 N N . GLN A 1 183 ? -6.729 -8.683 -13.262 1.00 92.81 183 GLN A N 1
ATOM 1449 C CA . GLN A 1 183 ? -5.502 -9.414 -13.580 1.00 92.81 183 GLN A CA 1
ATOM 1450 C C . GLN A 1 183 ? -4.598 -9.550 -12.349 1.00 92.81 183 GLN A C 1
ATOM 1452 O O . GLN A 1 183 ? -4.491 -8.636 -11.535 1.00 92.81 183 GLN A O 1
ATOM 1457 N N . LEU A 1 184 ? -3.906 -10.688 -12.239 1.00 94.19 184 LEU A N 1
ATOM 1458 C CA . LEU A 1 184 ? -2.846 -10.921 -11.257 1.00 94.19 184 LEU A CA 1
ATOM 1459 C C . LEU A 1 184 ? -1.559 -11.300 -11.987 1.00 94.19 184 LEU A C 1
ATOM 1461 O O . LEU A 1 184 ? -1.495 -12.342 -12.643 1.00 94.19 184 LEU A O 1
ATOM 1465 N N . LEU A 1 185 ? -0.522 -10.486 -11.820 1.00 92.81 185 LEU A N 1
ATOM 1466 C CA . LEU A 1 185 ? 0.818 -10.740 -12.330 1.00 92.81 185 LEU A CA 1
ATOM 1467 C C . LEU A 1 185 ? 1.744 -11.140 -11.183 1.00 92.81 185 LEU A C 1
ATOM 1469 O O . LEU A 1 185 ? 1.761 -10.505 -10.129 1.00 92.81 185 LEU A O 1
ATOM 1473 N N . ILE A 1 186 ? 2.528 -12.197 -11.401 1.00 93.19 186 ILE A N 1
ATOM 1474 C CA . ILE A 1 186 ? 3.468 -12.738 -10.415 1.00 93.19 186 ILE A CA 1
ATOM 1475 C C . ILE A 1 186 ? 4.862 -12.744 -11.031 1.00 93.19 186 ILE A C 1
ATOM 1477 O O . ILE A 1 186 ? 5.135 -13.489 -11.974 1.00 93.19 186 ILE A O 1
ATOM 1481 N N . PHE A 1 187 ? 5.760 -11.946 -10.465 1.00 90.00 187 PHE A N 1
ATOM 1482 C CA . PHE A 1 187 ? 7.155 -11.885 -10.872 1.00 90.00 187 PHE A CA 1
ATOM 1483 C C . PHE A 1 187 ? 8.002 -12.659 -9.869 1.00 90.00 187 PHE A C 1
ATOM 1485 O O . PHE A 1 187 ? 8.124 -12.294 -8.696 1.00 90.00 187 PHE A O 1
ATOM 1492 N N . ASN A 1 188 ? 8.597 -13.747 -10.347 1.00 88.81 188 ASN A N 1
ATOM 1493 C CA . ASN A 1 188 ? 9.545 -14.520 -9.563 1.00 88.81 188 ASN A CA 1
ATOM 1494 C C . ASN A 1 188 ? 10.9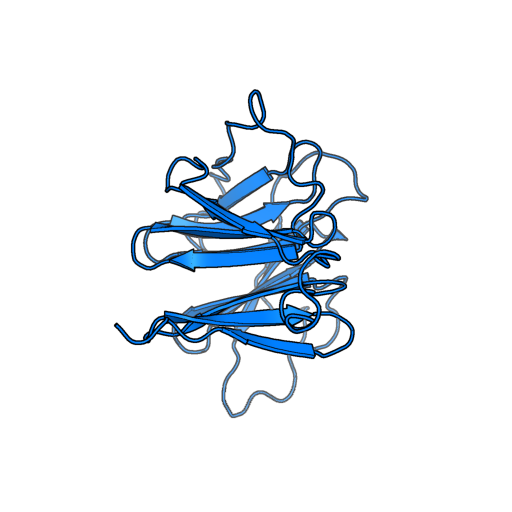06 -13.830 -9.566 1.00 88.81 188 ASN A C 1
ATOM 1496 O O . ASN A 1 188 ? 11.350 -13.308 -10.592 1.00 88.81 188 ASN A O 1
ATOM 1500 N N . LYS A 1 189 ? 11.602 -13.887 -8.430 1.00 81.94 189 LYS A N 1
ATOM 1501 C CA . LYS A 1 189 ? 13.013 -13.515 -8.388 1.00 81.94 189 LYS A CA 1
ATOM 1502 C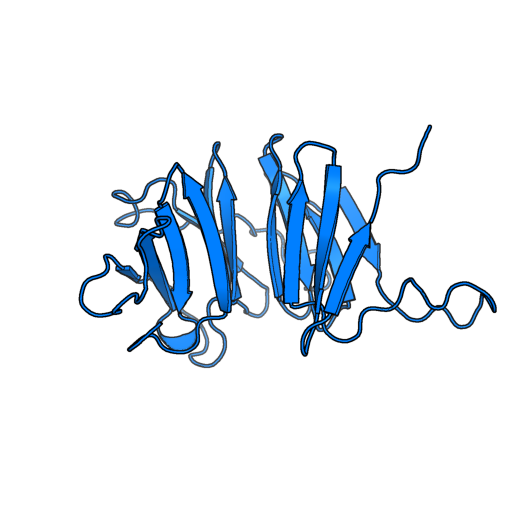 C . LYS A 1 189 ? 13.787 -14.415 -9.367 1.00 81.94 189 LYS A C 1
ATOM 1504 O O . LYS A 1 189 ? 13.564 -15.629 -9.344 1.00 81.94 189 LYS A O 1
ATOM 1509 N N . PRO A 1 190 ? 14.672 -13.863 -10.218 1.00 77.31 190 PRO A N 1
ATOM 1510 C CA . PRO A 1 190 ? 15.506 -14.676 -11.093 1.00 77.31 190 PRO A CA 1
ATOM 1511 C C . PRO A 1 190 ? 16.257 -15.724 -10.272 1.00 77.31 190 PRO A C 1
ATOM 1513 O O . PRO A 1 190 ? 16.813 -15.399 -9.219 1.00 77.31 190 PRO A O 1
ATOM 1516 N N . GLN A 1 191 ? 16.252 -16.972 -10.738 1.00 72.75 191 GLN A N 1
ATOM 1517 C CA . GLN A 1 191 ? 17.127 -17.993 -10.173 1.00 72.75 191 GLN A CA 1
ATOM 1518 C C . GLN A 1 191 ? 18.564 -17.612 -10.536 1.00 72.75 191 GLN A C 1
ATOM 1520 O O . GLN A 1 191 ? 18.865 -17.399 -11.711 1.00 72.75 191 GLN A O 1
ATOM 1525 N N . SER A 1 192 ? 19.398 -17.433 -9.513 1.00 62.03 192 SER A N 1
ATOM 1526 C CA . SER A 1 192 ? 20.843 -17.229 -9.645 1.00 62.03 192 SER A CA 1
ATOM 1527 C C . SER A 1 192 ? 21.538 -18.493 -10.118 1.00 62.03 192 SER A C 1
ATOM 1529 O O . SER A 1 192 ? 21.184 -19.552 -9.548 1.00 62.03 192 SER A O 1
#

Foldseek 3Di:
DPPAAQWAEKEDADDQWIWIARFLQQKIWIDGHDPPDPDDYRVPTDMDHQPDDDDSVWGWHEWEQDPVFGIWTWIFDVQIWIFTDRDPVRSVDDGDTLPPDPPPDPGLNGFQYWYADNVRWIWTAGFVQQKTFIADNSRHTPDIQHQDDDPPDPPCPPSHANGWRYWDADPQGWIWTAGPPGDIDTHHDDDD

pLDDT: mean 81.65, std 16.56, range [38.59, 97.31]

Radius of gyration: 16.89 Å; chains: 1; bounding box: 42×38×50 Å

Secondary structure (DSSP, 8-state):
-BS--SEEEEEEEETTEEEEEETTTTEEEEEE--TT----BGGGSEEEE----S-TTS-EEEEEEETTTEEEEEE--SS-EEEEE--TTGGGT--EES----TTS---S---EEEE-TTS-EEEEETTTTEEEEEPTTS-EEEEEE----TT-TT-TTS--SSEEEEEE-TT--EEEEETTTEEEEEPPPP-